Protein AF-D3RYI0-F1 (afdb_monomer)

Mean predicted aligned error: 5.48 Å

Nearest PDB structures (foldseek):
  1y4c-assembly1_A  TM=4.527E-01  e=6.463E+00  Escherichia coli
  8qag-assembly2_B  TM=2.559E-01  e=4.503E+00  synthetic construct

Foldseek 3Di:
DLLVLLVVLLVLLVVLLVLLVVCLVPVVSLVVSLVSLVVSLVSLVVSLVVVQVVAWDDDDPDIQGFQADCQDDLSVLSLLLNLLSVCLVVDDPLSSLSSVLSSVSSVVNSVRRDSSCRDVPSVVLSVPDDPVCCPPSVVLNSCVRVPVLSVQQSNLQSNLLSLLSQLLSCLVVVHDSVVSLVSSLVSLVVSLVSCVVSQCVNPNDCQCVFQLNVLSVVLNVLSVVLVVCVVPHPDSSVSSNVSVVSVVSSVVSLDVDDHPSNPD

Sequence (264 aa):
MTYELFSLLNAFLFLSLLLLILSIFREKYEKFFVGTVVFSFLYLVFVQVLYWRETFVAFGNYVIRFYPPFWIENEKLFFWFFLSAVLLLKVREGKEFSKIALLIMLLFVIFVQNPSNPLPNLRRELELFNPAYIDYYAARAAYFYNSPYMWIHPPLLFLAYAYLLHSFALSLAKKNEYDFAKNGYLFLTLGLIFGYPWAIIAWGENWWWDPKIAMSIMLWVIYTAYLHARIGGKFYREINLAGFGSLVATYLMTYLLPGVHGYG

InterPro domains:
  IPR002541 Cytochrome c assembly protein [PF01578] (77-252)

Structure (mmCIF, N/CA/C/O backbone):
data_AF-D3RYI0-F1
#
_entry.id   AF-D3RYI0-F1
#
loop_
_atom_site.group_PDB
_atom_site.id
_atom_site.type_symbol
_atom_site.label_atom_id
_atom_site.label_alt_id
_atom_site.label_comp_id
_atom_site.label_asym_id
_atom_site.label_entity_id
_atom_site.label_seq_id
_atom_site.pdbx_PDB_ins_code
_atom_site.Cartn_x
_atom_site.Cartn_y
_atom_site.Cartn_z
_atom_site.occupancy
_atom_site.B_iso_or_equiv
_atom_site.auth_seq_id
_atom_site.auth_comp_id
_atom_site.auth_asym_id
_atom_site.auth_atom_id
_atom_site.pdbx_PDB_model_num
ATOM 1 N N . MET A 1 1 ? 27.564 10.956 -5.712 1.00 55.47 1 MET A N 1
ATOM 2 C CA . MET A 1 1 ? 26.456 11.935 -5.699 1.00 55.47 1 MET A CA 1
ATOM 3 C C . MET A 1 1 ? 25.101 11.264 -5.475 1.00 55.47 1 MET A C 1
ATOM 5 O O . MET A 1 1 ? 24.506 11.502 -4.439 1.00 55.47 1 MET A O 1
ATOM 9 N N . THR A 1 2 ? 24.621 10.374 -6.353 1.00 61.12 2 THR A N 1
ATOM 10 C CA . THR A 1 2 ? 23.313 9.694 -6.179 1.00 61.12 2 THR A CA 1
ATOM 11 C C . THR A 1 2 ? 23.241 8.788 -4.942 1.00 61.12 2 THR A C 1
ATOM 13 O O . THR A 1 2 ? 22.254 8.841 -4.218 1.00 61.12 2 THR A O 1
ATOM 16 N N . TYR A 1 3 ? 24.302 8.039 -4.617 1.00 64.62 3 TYR A N 1
ATOM 17 C CA . TYR A 1 3 ? 24.360 7.215 -3.395 1.00 64.62 3 TYR A CA 1
ATOM 18 C C . TYR A 1 3 ? 24.233 8.025 -2.093 1.00 64.62 3 TYR A C 1
ATOM 20 O O . TYR A 1 3 ? 23.543 7.605 -1.167 1.00 64.62 3 TYR A O 1
ATOM 28 N N . GLU A 1 4 ? 24.859 9.202 -2.024 1.00 71.88 4 GLU A N 1
ATOM 29 C CA . GLU A 1 4 ? 24.756 10.090 -0.857 1.00 71.88 4 GLU A CA 1
ATOM 30 C C . GLU A 1 4 ? 23.339 10.656 -0.718 1.00 71.88 4 GLU A C 1
ATOM 32 O O . GLU A 1 4 ? 22.810 10.729 0.390 1.00 71.88 4 GLU A O 1
ATOM 37 N N . LEU A 1 5 ? 22.679 10.970 -1.839 1.00 77.00 5 LEU A N 1
ATOM 38 C CA . LEU A 1 5 ? 21.280 11.403 -1.838 1.00 77.00 5 LEU A CA 1
ATOM 39 C C . LEU A 1 5 ? 20.357 10.299 -1.298 1.00 77.00 5 LEU A C 1
ATOM 41 O O . LEU A 1 5 ? 19.545 10.549 -0.413 1.00 77.00 5 LEU A O 1
ATOM 45 N N . PHE A 1 6 ? 20.538 9.049 -1.726 1.00 72.31 6 PHE A N 1
ATOM 46 C CA . PHE A 1 6 ? 19.784 7.922 -1.166 1.00 72.31 6 PHE A CA 1
ATOM 47 C C . PHE A 1 6 ? 20.082 7.670 0.319 1.00 72.31 6 PHE A C 1
ATOM 49 O O . PHE A 1 6 ? 19.184 7.286 1.066 1.00 72.31 6 PHE A O 1
ATOM 56 N N . SER A 1 7 ? 21.303 7.942 0.785 1.00 75.19 7 SER A N 1
ATOM 57 C CA . SER A 1 7 ? 21.641 7.818 2.209 1.00 75.19 7 SER A CA 1
ATOM 58 C C . SER A 1 7 ? 20.875 8.812 3.095 1.00 75.19 7 SER A C 1
ATOM 60 O O . SER A 1 7 ? 20.523 8.481 4.228 1.00 75.19 7 SER A O 1
ATOM 62 N N . LEU A 1 8 ? 20.522 9.992 2.568 1.00 84.25 8 LEU A N 1
ATOM 63 C CA . LEU A 1 8 ? 19.723 10.985 3.289 1.00 84.25 8 LEU A CA 1
ATOM 64 C C . LEU A 1 8 ? 18.279 10.509 3.524 1.00 84.25 8 LEU A C 1
ATOM 66 O O . LEU A 1 8 ? 17.671 10.856 4.537 1.00 84.25 8 LEU A O 1
ATOM 70 N N . LEU A 1 9 ? 17.752 9.645 2.648 1.00 83.81 9 LEU A N 1
ATOM 71 C CA . LEU A 1 9 ? 16.438 9.024 2.832 1.00 83.81 9 LEU A CA 1
ATOM 72 C C . LEU A 1 9 ? 16.381 8.185 4.118 1.00 83.81 9 LEU A C 1
ATOM 74 O O . LEU A 1 9 ? 15.374 8.221 4.826 1.00 83.81 9 LEU A O 1
ATOM 78 N N . ASN A 1 10 ? 17.475 7.498 4.473 1.00 83.25 10 ASN A N 1
ATOM 79 C CA . ASN A 1 10 ? 17.557 6.759 5.735 1.00 83.25 10 ASN A CA 1
ATOM 80 C C . ASN A 1 10 ? 17.411 7.690 6.936 1.00 83.25 10 ASN A C 1
ATOM 82 O O . ASN A 1 10 ? 16.680 7.372 7.870 1.00 83.25 10 ASN A O 1
ATOM 86 N N . ALA A 1 11 ? 18.055 8.860 6.906 1.00 88.12 11 ALA A N 1
ATOM 87 C CA . ALA A 1 11 ? 17.943 9.824 7.994 1.00 88.12 11 ALA A CA 1
ATOM 88 C C . ALA A 1 11 ? 16.484 10.264 8.202 1.00 88.12 11 ALA A C 1
ATOM 90 O O . ALA A 1 11 ? 16.009 10.321 9.339 1.00 88.12 11 ALA A O 1
ATOM 91 N N . PHE A 1 12 ? 15.736 10.492 7.117 1.00 90.25 12 PHE A N 1
ATOM 92 C CA . PHE A 1 12 ? 14.316 10.819 7.221 1.00 90.25 12 PHE A CA 1
ATOM 93 C C . PHE A 1 12 ? 13.445 9.642 7.679 1.00 90.25 12 PHE A C 1
ATOM 95 O O . PHE A 1 12 ? 12.471 9.857 8.403 1.00 90.25 12 PHE A O 1
ATOM 102 N N . LEU A 1 13 ? 13.797 8.402 7.329 1.00 89.12 13 LEU A N 1
ATOM 103 C CA . LEU A 1 13 ? 13.139 7.199 7.849 1.00 89.12 13 LEU A CA 1
ATOM 104 C C . LEU A 1 13 ? 13.346 7.038 9.359 1.00 89.12 13 LEU A C 1
ATOM 106 O O . LEU A 1 13 ? 12.378 6.808 10.084 1.00 89.12 13 LEU A O 1
ATOM 110 N N . PHE A 1 14 ? 14.568 7.235 9.857 1.00 92.06 14 PHE A N 1
ATOM 111 C CA . PHE A 1 14 ? 14.854 7.209 11.296 1.00 92.06 14 PHE A CA 1
ATOM 112 C C . PHE A 1 14 ? 14.173 8.363 12.042 1.00 92.06 14 PHE A C 1
ATOM 114 O O . PHE A 1 14 ? 13.641 8.162 13.136 1.00 92.06 14 PHE A O 1
ATOM 121 N N . LEU A 1 15 ? 14.110 9.556 11.443 1.00 95.00 15 LEU A N 1
ATOM 122 C CA . LEU A 1 15 ? 13.329 10.664 11.995 1.00 95.00 15 LEU A CA 1
ATOM 123 C C . LEU A 1 15 ? 11.831 10.327 12.038 1.00 95.00 15 LEU A C 1
ATOM 125 O O . LEU A 1 15 ? 11.173 10.578 13.046 1.00 95.00 15 LEU A O 1
ATOM 129 N N . SER A 1 16 ? 11.299 9.715 10.977 1.00 95.25 16 SER A N 1
ATOM 130 C CA . SER A 1 16 ? 9.909 9.247 10.923 1.00 95.25 16 SER A CA 1
ATOM 131 C C . SER A 1 16 ? 9.634 8.195 11.996 1.00 95.25 16 SER A C 1
ATOM 133 O O . SER A 1 16 ? 8.584 8.242 12.630 1.00 95.25 16 SER A O 1
ATOM 135 N N . LEU A 1 17 ? 10.587 7.296 12.262 1.00 96.31 17 LEU A N 1
ATOM 136 C CA . LEU A 1 17 ? 10.498 6.295 13.326 1.00 96.31 17 LEU A CA 1
ATOM 137 C C . LEU A 1 17 ? 10.399 6.955 14.700 1.00 96.31 17 LEU A C 1
ATOM 139 O O . LEU A 1 17 ? 9.482 6.653 15.464 1.00 96.31 17 LEU A O 1
ATOM 143 N N . LEU A 1 18 ? 11.296 7.900 14.991 1.00 97.25 18 LEU A N 1
ATOM 144 C CA . LEU A 1 18 ? 11.274 8.655 16.241 1.00 97.25 18 LEU A CA 1
ATOM 145 C C . LEU A 1 18 ? 9.946 9.403 16.416 1.00 97.25 18 LEU A C 1
ATOM 147 O O . LEU A 1 18 ? 9.315 9.306 17.467 1.00 97.25 18 LEU A O 1
ATOM 151 N N . LEU A 1 19 ? 9.496 10.128 15.389 1.00 97.81 19 LEU A N 1
ATOM 152 C CA . LEU A 1 19 ? 8.253 10.899 15.444 1.00 97.81 19 LEU A CA 1
ATOM 153 C C . LEU A 1 19 ? 7.017 10.003 15.569 1.00 97.81 19 LEU A C 1
ATOM 155 O O . LEU A 1 19 ? 6.097 10.356 16.306 1.00 97.81 19 LEU A O 1
ATOM 159 N N . LEU A 1 20 ? 7.000 8.839 14.914 1.00 97.56 20 LEU A N 1
ATOM 160 C CA . LEU A 1 20 ? 5.926 7.857 15.053 1.00 97.56 20 LEU A CA 1
ATOM 161 C C . LEU A 1 20 ? 5.854 7.327 16.488 1.00 97.56 20 LEU A C 1
ATOM 163 O O . LEU A 1 20 ? 4.773 7.340 17.075 1.00 97.56 20 LEU A O 1
ATOM 167 N N . ILE A 1 21 ? 6.991 6.953 17.084 1.00 97.12 21 ILE A N 1
ATOM 168 C CA . ILE A 1 21 ? 7.064 6.513 18.487 1.00 97.12 21 ILE A CA 1
ATOM 169 C C . ILE A 1 21 ? 6.572 7.622 19.421 1.00 97.12 21 ILE A C 1
ATOM 171 O O . ILE A 1 21 ? 5.716 7.388 20.271 1.00 97.12 21 ILE A O 1
ATOM 175 N N . LEU A 1 22 ? 7.050 8.855 19.240 1.00 96.81 22 LEU A N 1
ATOM 176 C CA . LEU A 1 22 ? 6.597 9.997 20.037 1.00 96.81 22 LEU A CA 1
ATOM 177 C C . LEU A 1 22 ? 5.095 10.266 19.864 1.00 96.81 22 LEU A C 1
ATOM 179 O O . LEU A 1 22 ? 4.434 10.668 20.824 1.00 96.81 22 LEU A O 1
ATOM 183 N N . SER A 1 23 ? 4.542 10.020 18.673 1.00 96.12 23 SER A N 1
ATOM 184 C CA . SER A 1 23 ? 3.117 10.213 18.386 1.00 96.12 23 SER A CA 1
ATOM 185 C C . SER A 1 23 ? 2.199 9.234 19.120 1.00 96.12 23 SER A C 1
ATOM 187 O O . SER A 1 23 ? 1.033 9.568 19.331 1.00 96.12 23 SER A O 1
ATOM 189 N N . ILE A 1 24 ? 2.704 8.067 19.543 1.00 93.62 24 ILE A N 1
ATOM 190 C CA . ILE A 1 24 ? 1.969 7.109 20.391 1.00 93.62 24 ILE A CA 1
ATOM 191 C C . ILE A 1 24 ? 1.711 7.726 21.772 1.00 93.62 24 ILE A C 1
ATOM 193 O O . ILE A 1 24 ? 0.622 7.615 22.322 1.00 93.62 24 ILE A O 1
ATOM 197 N N . PHE A 1 25 ? 2.694 8.444 22.321 1.00 93.25 25 PHE A N 1
ATOM 198 C CA . PHE A 1 25 ? 2.574 9.066 23.642 1.00 93.25 25 PHE A CA 1
ATOM 199 C C . PHE A 1 25 ? 1.949 10.462 23.603 1.00 93.25 25 PHE A C 1
ATOM 201 O O . PHE A 1 25 ? 1.345 10.904 24.580 1.00 93.25 25 PHE A O 1
ATOM 208 N N . ARG A 1 26 ? 2.145 11.207 22.509 1.00 94.00 26 ARG A N 1
ATOM 209 C CA . ARG A 1 26 ? 1.659 12.584 22.361 1.00 94.00 26 ARG A CA 1
ATOM 210 C C . ARG A 1 26 ? 1.200 12.851 20.931 1.00 94.00 26 ARG A C 1
ATOM 212 O O . ARG A 1 26 ? 2.017 13.065 20.038 1.00 94.00 26 ARG A O 1
ATOM 219 N N . GLU A 1 27 ? -0.113 12.978 20.746 1.00 90.44 27 GLU A N 1
ATOM 220 C CA . GLU A 1 27 ? -0.750 13.165 19.432 1.00 90.44 27 GLU A CA 1
ATOM 221 C C . GLU A 1 27 ? -0.210 14.350 18.622 1.00 90.44 27 GLU A C 1
ATOM 223 O O . GLU A 1 27 ? -0.194 14.300 17.396 1.00 90.44 27 GLU A O 1
ATOM 228 N N . LYS A 1 28 ? 0.297 15.407 19.275 1.00 93.88 28 LYS A N 1
ATOM 229 C CA . LYS A 1 28 ? 0.867 16.566 18.569 1.00 93.88 28 LYS A CA 1
ATOM 230 C C . LYS A 1 28 ? 1.976 16.191 17.577 1.00 93.88 28 LYS A C 1
ATOM 232 O O . LYS A 1 28 ? 2.140 16.896 16.588 1.00 93.88 28 LYS A O 1
ATOM 237 N N . TYR A 1 29 ? 2.716 15.102 17.822 1.00 96.19 29 TYR A N 1
ATOM 238 C CA . TYR A 1 29 ? 3.788 14.637 16.934 1.00 96.19 29 TYR A CA 1
ATOM 239 C C . TYR A 1 29 ? 3.277 13.918 15.684 1.00 96.19 29 TYR A C 1
ATOM 241 O O . TYR A 1 29 ? 4.037 13.773 14.736 1.00 96.19 29 TYR A O 1
ATOM 249 N N . GLU A 1 30 ? 2.002 13.528 15.630 1.00 95.31 30 GLU A N 1
ATOM 250 C CA . GLU A 1 30 ? 1.412 12.823 14.486 1.00 95.31 30 GLU A CA 1
ATOM 251 C C . GLU A 1 30 ? 1.514 13.638 13.193 1.00 95.31 30 GLU A C 1
ATOM 253 O O . GLU A 1 30 ? 1.947 13.126 12.165 1.00 95.31 30 GLU A O 1
ATOM 258 N N . LYS A 1 31 ? 1.181 14.933 13.243 1.00 95.38 31 LYS A N 1
ATOM 259 C CA . LYS A 1 31 ? 1.272 15.805 12.061 1.00 95.38 31 LYS A CA 1
ATOM 260 C C . LYS A 1 31 ? 2.715 15.989 11.595 1.00 95.38 31 LYS A C 1
ATOM 262 O O . LYS A 1 31 ? 2.957 16.031 10.394 1.00 95.38 31 LYS A O 1
ATOM 267 N N . PHE A 1 32 ? 3.660 16.071 12.533 1.00 96.88 32 PHE A N 1
ATOM 268 C CA . PHE A 1 32 ? 5.084 16.152 12.208 1.00 96.88 32 PHE A CA 1
ATOM 269 C C . PHE A 1 32 ? 5.577 14.847 11.587 1.00 96.88 32 PHE A C 1
ATOM 271 O O . PHE A 1 32 ? 6.223 14.896 10.550 1.00 96.88 32 PHE A O 1
ATOM 278 N N . PHE A 1 33 ? 5.203 13.698 12.159 1.00 97.44 33 PHE A N 1
ATOM 279 C CA . PHE A 1 33 ? 5.476 12.377 11.596 1.00 97.44 33 PHE A CA 1
ATOM 280 C C . PHE A 1 33 ? 4.987 12.281 10.147 1.00 97.44 33 PHE A C 1
ATOM 282 O O . PHE A 1 33 ? 5.786 12.027 9.248 1.00 97.44 33 PHE A O 1
ATOM 289 N N . VAL A 1 34 ? 3.700 12.546 9.901 1.00 97.19 34 VAL A N 1
ATOM 290 C CA . VAL A 1 34 ? 3.137 12.465 8.545 1.00 97.19 34 VAL A CA 1
ATOM 291 C C . VAL A 1 34 ? 3.818 13.469 7.613 1.00 97.19 34 VAL A C 1
ATOM 293 O O . VAL A 1 34 ? 4.149 13.118 6.485 1.00 97.19 34 VAL A O 1
ATOM 296 N N . GLY A 1 35 ? 4.101 14.686 8.087 1.00 96.75 35 GLY A N 1
ATOM 297 C CA . GLY A 1 35 ? 4.849 15.690 7.331 1.00 96.75 35 GLY A CA 1
ATOM 298 C C . GLY A 1 35 ? 6.245 15.216 6.919 1.00 96.75 35 GLY A C 1
ATOM 299 O O . GLY A 1 35 ? 6.624 15.379 5.761 1.00 96.75 35 GLY A O 1
ATOM 300 N N . THR A 1 36 ? 6.989 14.571 7.822 1.00 96.19 36 THR A N 1
ATOM 301 C CA . THR A 1 36 ? 8.304 13.991 7.514 1.00 96.19 36 THR A CA 1
ATOM 302 C C . THR A 1 36 ? 8.193 12.869 6.489 1.00 96.19 36 THR A C 1
ATOM 304 O O . THR A 1 36 ? 8.991 12.836 5.555 1.00 96.19 36 THR A O 1
ATOM 307 N N . VAL A 1 37 ? 7.197 11.987 6.595 1.00 95.88 37 VAL A N 1
ATOM 308 C CA . VAL A 1 37 ? 6.996 10.901 5.619 1.00 95.88 37 VAL A CA 1
ATOM 309 C C . VAL A 1 37 ? 6.631 11.452 4.236 1.00 95.88 37 VAL A C 1
ATOM 311 O O . VAL A 1 37 ? 7.186 11.005 3.233 1.00 95.88 37 VAL A O 1
ATOM 314 N N . VAL A 1 38 ? 5.765 12.469 4.167 1.00 96.06 38 VAL A N 1
ATOM 315 C CA . VAL A 1 38 ? 5.424 13.166 2.913 1.00 96.06 38 VAL A CA 1
ATOM 316 C C . VAL A 1 38 ? 6.665 13.814 2.302 1.00 96.06 38 VAL A C 1
ATOM 318 O O . VAL A 1 38 ? 6.939 13.615 1.121 1.00 96.06 38 VAL A O 1
ATOM 321 N N . PHE A 1 39 ? 7.447 14.544 3.099 1.00 95.00 39 PHE A N 1
ATOM 322 C CA . PHE A 1 39 ? 8.690 15.160 2.638 1.00 95.00 39 PHE A CA 1
ATOM 323 C C . PHE A 1 39 ? 9.685 14.117 2.116 1.00 95.00 39 PHE A C 1
ATOM 325 O O . PHE A 1 39 ? 10.262 14.294 1.047 1.00 95.00 39 PHE A O 1
ATOM 332 N N . SER A 1 40 ? 9.832 13.001 2.829 1.00 91.75 40 SER A N 1
ATOM 333 C CA . SER A 1 40 ? 10.694 11.881 2.435 1.00 91.75 40 SER A CA 1
ATOM 334 C C . SER A 1 40 ? 10.286 11.292 1.085 1.00 91.75 40 SER A C 1
ATOM 336 O O . SER A 1 40 ? 11.145 10.985 0.264 1.00 91.75 40 SER A O 1
ATOM 338 N N . PHE A 1 41 ? 8.980 11.174 0.822 1.00 91.75 41 PHE A N 1
ATOM 339 C CA . PHE A 1 41 ? 8.475 10.723 -0.475 1.00 91.75 41 PHE A CA 1
ATOM 340 C C . PHE A 1 41 ? 8.721 11.734 -1.593 1.00 91.75 41 PHE A C 1
ATOM 342 O O . PHE A 1 41 ? 9.174 11.351 -2.666 1.00 91.75 41 PHE A O 1
ATOM 349 N N . LEU A 1 42 ? 8.507 13.027 -1.348 1.00 92.31 42 LEU A N 1
ATOM 350 C CA . LEU A 1 42 ? 8.850 14.065 -2.327 1.00 92.31 42 LEU A CA 1
ATOM 351 C C . LEU A 1 42 ? 10.354 14.083 -2.632 1.00 92.31 42 LEU A C 1
ATOM 353 O O . LEU A 1 42 ? 10.753 14.276 -3.779 1.00 92.31 42 LEU A O 1
ATOM 357 N N . TYR A 1 43 ? 11.184 13.838 -1.618 1.00 90.38 43 TYR A N 1
ATOM 358 C CA . TYR A 1 43 ? 12.624 13.712 -1.783 1.00 90.38 43 TYR A CA 1
ATOM 359 C C . TYR A 1 43 ? 13.004 12.472 -2.603 1.00 90.38 43 TYR A C 1
ATOM 361 O O . TYR A 1 43 ? 13.806 12.591 -3.525 1.00 90.38 43 TYR A O 1
ATOM 369 N N . LEU A 1 44 ? 12.384 11.313 -2.345 1.00 87.62 44 LEU A N 1
ATOM 370 C CA . LEU A 1 44 ? 12.541 10.111 -3.174 1.00 87.62 44 LEU A CA 1
ATOM 371 C C . LEU A 1 44 ? 12.220 10.414 -4.646 1.00 87.62 44 LEU A C 1
ATOM 373 O O . LEU A 1 44 ? 13.040 10.141 -5.518 1.00 87.62 44 LEU A O 1
ATOM 377 N N . VAL A 1 45 ? 11.073 11.050 -4.912 1.00 89.00 45 VAL A N 1
ATOM 378 C CA . VAL A 1 45 ? 10.663 11.451 -6.268 1.00 89.00 45 VAL A CA 1
ATOM 379 C C . VAL A 1 45 ? 11.715 12.352 -6.917 1.00 89.00 45 VAL A C 1
ATOM 381 O O . VAL A 1 45 ? 12.103 12.122 -8.060 1.00 89.00 45 VAL A O 1
ATOM 384 N N . PHE A 1 46 ? 12.221 13.353 -6.191 1.00 88.50 46 PHE A N 1
ATOM 385 C CA . PHE A 1 46 ? 13.285 14.228 -6.686 1.00 88.50 46 PHE A CA 1
ATOM 386 C C . PHE A 1 46 ? 14.549 13.445 -7.068 1.00 88.50 46 PHE A C 1
ATOM 388 O O . PHE A 1 46 ? 15.064 13.617 -8.175 1.00 88.50 46 PHE A O 1
ATOM 395 N N . VAL A 1 47 ? 15.031 12.562 -6.188 1.00 84.56 47 VAL A N 1
ATOM 396 C CA . VAL A 1 47 ? 16.226 11.742 -6.443 1.00 84.56 47 VAL A CA 1
ATOM 397 C C . VAL A 1 47 ? 16.017 10.829 -7.654 1.00 84.56 47 VAL A C 1
ATOM 399 O O . VAL A 1 47 ? 16.911 10.691 -8.489 1.00 84.56 47 VAL A O 1
ATOM 402 N N . GLN A 1 48 ? 14.828 10.255 -7.804 1.00 83.38 48 GLN A N 1
ATOM 403 C CA . GLN A 1 48 ? 14.524 9.343 -8.901 1.00 83.38 48 GLN A CA 1
ATOM 404 C C . GLN A 1 48 ? 14.401 10.055 -10.254 1.00 83.38 48 GLN A C 1
ATOM 406 O O . GLN A 1 48 ? 14.892 9.548 -11.261 1.00 83.38 48 GLN A O 1
ATOM 411 N N . VAL A 1 49 ? 13.854 11.273 -10.286 1.00 87.00 49 VAL A N 1
ATOM 412 C CA . VAL A 1 49 ? 13.841 12.115 -11.497 1.00 87.00 49 VAL A CA 1
ATOM 413 C C . VAL A 1 49 ? 15.262 12.453 -11.962 1.00 87.00 49 VAL A C 1
ATOM 415 O O . VAL A 1 49 ? 15.515 12.532 -13.167 1.00 87.00 49 VAL A O 1
ATOM 418 N N . LEU A 1 50 ? 16.213 12.627 -11.038 1.00 84.31 50 LEU A N 1
ATOM 419 C CA . LEU A 1 50 ? 17.626 12.757 -11.403 1.00 84.31 50 LEU A CA 1
ATOM 420 C C . LEU A 1 50 ? 18.164 11.446 -11.991 1.00 84.31 50 LEU A C 1
ATOM 422 O O . LEU A 1 50 ? 18.837 11.477 -13.020 1.00 84.31 50 LEU A O 1
ATOM 426 N N . TYR A 1 51 ? 17.807 10.306 -11.396 1.00 79.75 51 TYR A N 1
ATOM 427 C CA . TYR A 1 51 ? 18.224 8.975 -11.851 1.00 79.75 51 TYR A CA 1
ATOM 428 C C . TYR A 1 51 ? 17.702 8.613 -13.253 1.00 79.75 51 TYR A C 1
ATOM 430 O O . TYR A 1 51 ? 18.388 7.936 -14.023 1.00 79.75 51 TYR A O 1
ATOM 438 N N . TRP A 1 52 ? 16.532 9.120 -13.649 1.00 84.12 52 TRP A N 1
ATOM 439 C CA . TRP A 1 52 ? 15.993 8.959 -15.009 1.00 84.12 52 TRP A CA 1
ATOM 440 C C . TRP A 1 52 ? 16.904 9.509 -16.110 1.00 84.12 52 TRP A C 1
ATOM 442 O O . TRP A 1 52 ? 16.870 9.047 -17.249 1.00 84.12 52 TRP A O 1
ATOM 452 N N . ARG A 1 53 ? 17.755 10.492 -15.795 1.00 80.81 53 ARG A N 1
ATOM 453 C CA . ARG A 1 53 ? 18.708 11.043 -16.772 1.00 80.81 53 ARG A CA 1
ATOM 454 C C . ARG A 1 53 ? 19.812 10.047 -17.126 1.00 80.81 53 ARG A C 1
ATOM 456 O O . ARG A 1 53 ? 20.357 10.122 -18.226 1.00 80.81 53 ARG A O 1
ATOM 463 N N . GLU A 1 54 ? 20.101 9.122 -16.216 1.00 77.69 54 GLU A N 1
ATOM 464 C CA . GLU A 1 54 ? 21.209 8.165 -16.290 1.00 77.69 54 GLU A CA 1
ATOM 465 C C . GLU A 1 54 ? 20.746 6.737 -16.636 1.00 77.69 54 GLU A C 1
ATOM 467 O O . GLU A 1 54 ? 21.574 5.863 -16.870 1.00 77.69 54 GLU A O 1
ATOM 472 N N . THR A 1 55 ? 19.435 6.481 -16.717 1.00 78.81 55 THR A N 1
ATOM 473 C CA . THR A 1 55 ? 18.863 5.149 -16.996 1.00 78.81 55 THR A CA 1
ATOM 474 C C . THR A 1 55 ? 18.531 4.977 -18.474 1.00 78.81 55 THR A C 1
ATOM 476 O O . THR A 1 55 ? 17.407 5.188 -18.940 1.00 78.81 55 THR A O 1
ATOM 479 N N . PHE A 1 56 ? 19.542 4.584 -19.242 1.00 79.06 56 PHE A N 1
ATOM 480 C CA . PHE A 1 56 ? 19.399 4.274 -20.659 1.00 79.06 56 PHE A CA 1
ATOM 481 C C . PHE A 1 56 ? 20.356 3.165 -21.090 1.00 79.06 56 PHE A C 1
ATOM 483 O O . PHE A 1 56 ? 21.390 2.941 -20.466 1.00 79.06 56 PHE A O 1
ATOM 490 N N . VAL A 1 57 ? 20.022 2.512 -22.199 1.00 77.00 57 VAL A N 1
ATOM 491 C CA . VAL A 1 57 ? 20.937 1.637 -22.937 1.00 77.00 57 VAL A CA 1
ATOM 492 C C . VAL A 1 57 ? 21.186 2.245 -24.305 1.00 77.00 57 VAL A C 1
ATOM 494 O O . VAL A 1 57 ? 20.242 2.633 -24.996 1.00 77.00 57 VAL A O 1
ATOM 497 N N . ALA A 1 58 ? 22.458 2.336 -24.684 1.00 76.50 58 ALA A N 1
ATOM 498 C CA . ALA A 1 58 ? 22.881 2.762 -26.010 1.00 76.50 58 ALA A CA 1
ATOM 499 C C . ALA A 1 58 ? 23.467 1.569 -26.774 1.00 76.50 58 ALA A C 1
ATOM 501 O O . ALA A 1 58 ? 24.344 0.873 -26.261 1.00 76.50 58 ALA A O 1
ATOM 502 N N . PHE A 1 59 ? 22.995 1.344 -27.999 1.00 71.06 59 PHE A N 1
ATOM 503 C CA . PHE A 1 59 ? 23.513 0.312 -28.894 1.00 71.06 59 PHE A CA 1
ATOM 504 C C . PHE A 1 59 ? 23.484 0.788 -30.348 1.00 71.06 59 PHE A C 1
ATOM 506 O O . PHE A 1 59 ? 22.419 1.068 -30.903 1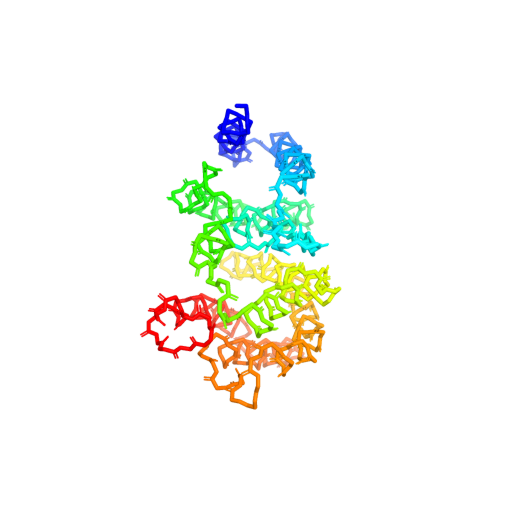.00 71.06 59 PHE A O 1
ATOM 513 N N . GLY A 1 60 ? 24.657 0.874 -30.980 1.00 74.00 60 GLY A N 1
ATOM 514 C CA . GLY A 1 60 ? 24.783 1.458 -32.316 1.00 74.00 60 GLY A CA 1
ATOM 515 C C . GLY A 1 60 ? 24.207 2.878 -32.346 1.00 74.00 60 GLY A C 1
ATOM 516 O O . GLY A 1 60 ? 24.648 3.739 -31.589 1.00 74.00 60 GLY A O 1
ATOM 517 N N . ASN A 1 61 ? 23.188 3.098 -33.182 1.00 77.94 61 ASN A N 1
ATOM 518 C CA . ASN A 1 61 ? 22.478 4.379 -33.298 1.00 77.94 61 ASN A CA 1
ATOM 519 C C . ASN A 1 61 ? 21.203 4.469 -32.436 1.00 77.94 61 ASN A C 1
ATOM 521 O O . ASN A 1 61 ? 20.501 5.479 -32.488 1.00 77.94 61 ASN A O 1
ATOM 525 N N . TYR A 1 62 ? 20.872 3.429 -31.666 1.00 72.62 62 TYR A N 1
ATOM 526 C CA . TYR A 1 62 ? 19.661 3.380 -30.849 1.00 72.62 62 TYR A CA 1
ATOM 527 C C . TYR A 1 62 ? 19.969 3.722 -29.393 1.00 72.62 62 TYR A C 1
ATOM 529 O O . TYR A 1 62 ? 20.927 3.220 -28.805 1.00 72.62 62 TYR A O 1
ATOM 537 N N . VAL A 1 63 ? 19.113 4.552 -28.795 1.00 80.56 63 VAL A N 1
ATOM 538 C CA . VAL A 1 63 ? 19.130 4.856 -27.362 1.00 80.56 63 VAL A CA 1
ATOM 539 C C . VAL A 1 63 ? 17.749 4.555 -26.800 1.00 80.56 63 VAL A C 1
ATOM 541 O O . VAL A 1 63 ? 16.771 5.206 -27.166 1.00 80.56 63 VAL A O 1
ATOM 544 N N . ILE A 1 64 ? 17.671 3.581 -25.898 1.00 80.00 64 ILE A N 1
ATOM 545 C CA . ILE A 1 64 ? 16.441 3.221 -25.191 1.00 80.00 64 ILE A CA 1
ATOM 546 C C . ILE A 1 64 ? 16.528 3.818 -23.792 1.00 80.00 64 ILE A C 1
ATOM 548 O O . ILE A 1 64 ? 17.439 3.497 -23.032 1.00 80.00 64 ILE A O 1
ATOM 552 N N . ARG A 1 65 ? 15.591 4.709 -23.460 1.00 84.88 65 ARG A N 1
ATOM 553 C CA . ARG A 1 65 ? 15.486 5.335 -22.135 1.00 84.88 65 ARG A CA 1
ATOM 554 C C . ARG A 1 65 ? 14.420 4.641 -21.302 1.00 84.88 65 ARG A C 1
ATOM 556 O O . ARG A 1 65 ? 13.373 4.272 -21.836 1.00 84.88 65 ARG A O 1
ATOM 563 N N . PHE A 1 66 ? 14.669 4.524 -20.004 1.00 83.94 66 PHE A N 1
ATOM 564 C CA . PHE A 1 66 ? 13.738 3.933 -19.051 1.00 83.94 66 PHE A CA 1
ATOM 565 C C . PHE A 1 66 ? 13.233 5.004 -18.084 1.00 83.94 66 PHE A C 1
ATOM 567 O O . PHE A 1 66 ? 14.009 5.808 -17.575 1.00 83.94 66 PHE A O 1
ATOM 574 N N . TYR A 1 67 ? 11.930 4.995 -17.814 1.00 85.19 67 TYR A N 1
ATOM 575 C CA . TYR A 1 67 ? 11.253 5.910 -16.893 1.00 85.19 67 TYR A CA 1
ATOM 576 C C . TYR A 1 67 ? 10.571 5.117 -15.772 1.00 85.19 67 TYR A C 1
ATOM 578 O O . TYR A 1 67 ? 9.341 5.118 -15.675 1.00 85.19 67 TYR A O 1
ATOM 586 N N . PRO A 1 68 ? 11.357 4.398 -14.946 1.00 83.56 68 PRO A N 1
ATOM 587 C CA . PRO A 1 68 ? 10.833 3.551 -13.884 1.00 83.56 68 PRO A CA 1
ATOM 588 C C . PRO A 1 68 ? 9.914 4.350 -12.941 1.00 83.56 68 PRO A C 1
ATOM 590 O O . PRO A 1 68 ? 10.342 5.390 -12.431 1.00 83.56 68 PRO A O 1
ATOM 593 N N . PRO A 1 69 ? 8.672 3.891 -12.687 1.00 87.81 69 PRO A N 1
ATOM 594 C CA . PRO A 1 69 ? 7.778 4.547 -11.737 1.00 87.81 69 PRO A CA 1
ATOM 595 C C . PRO A 1 69 ? 8.310 4.550 -10.300 1.00 87.81 69 PRO A C 1
ATOM 597 O O . PRO A 1 69 ? 9.137 3.726 -9.924 1.00 87.81 69 PRO A O 1
ATOM 600 N N . PHE A 1 70 ? 7.762 5.421 -9.452 1.00 85.56 70 PHE A N 1
ATOM 601 C CA . PHE A 1 70 ? 8.264 5.663 -8.086 1.00 85.56 70 PHE A CA 1
ATOM 602 C C . PHE A 1 70 ? 7.897 4.598 -7.034 1.00 85.56 70 PHE A C 1
ATOM 604 O O . PHE A 1 70 ? 8.066 4.788 -5.830 1.00 85.56 70 PHE A O 1
ATOM 611 N N . TRP A 1 71 ? 7.304 3.494 -7.473 1.00 87.12 71 TRP A N 1
ATOM 612 C CA . TRP A 1 71 ? 6.666 2.476 -6.630 1.00 87.12 71 TRP A CA 1
ATOM 613 C C . TRP A 1 71 ? 6.995 1.063 -7.103 1.00 87.12 71 TRP A C 1
ATOM 615 O O . TRP A 1 71 ? 6.213 0.126 -6.926 1.00 87.12 71 TRP A O 1
ATOM 625 N N . ILE A 1 72 ? 8.157 0.907 -7.729 1.00 83.31 72 ILE A N 1
ATOM 626 C CA . ILE A 1 72 ? 8.655 -0.379 -8.204 1.00 83.31 72 ILE A CA 1
ATOM 627 C C . ILE A 1 72 ? 9.849 -0.837 -7.358 1.00 83.31 72 ILE A C 1
ATOM 629 O O . ILE A 1 72 ? 10.397 -0.091 -6.551 1.00 83.31 72 ILE A O 1
ATOM 633 N N . GLU A 1 73 ? 10.211 -2.110 -7.503 1.00 82.62 73 GLU A N 1
ATOM 634 C CA . GLU A 1 73 ? 11.422 -2.698 -6.914 1.00 82.62 73 GLU A CA 1
ATOM 635 C C . GLU A 1 73 ? 11.627 -2.422 -5.413 1.00 82.62 73 GLU A C 1
ATOM 637 O O . GLU A 1 73 ? 10.823 -2.921 -4.623 1.00 82.62 73 GLU A O 1
ATOM 642 N N . ASN A 1 74 ? 12.687 -1.718 -4.993 1.00 80.31 74 ASN A N 1
ATOM 643 C CA . ASN A 1 74 ? 12.971 -1.474 -3.572 1.00 80.31 74 ASN A CA 1
ATOM 644 C C . ASN A 1 74 ? 12.202 -0.272 -3.005 1.00 80.31 74 ASN A C 1
ATOM 646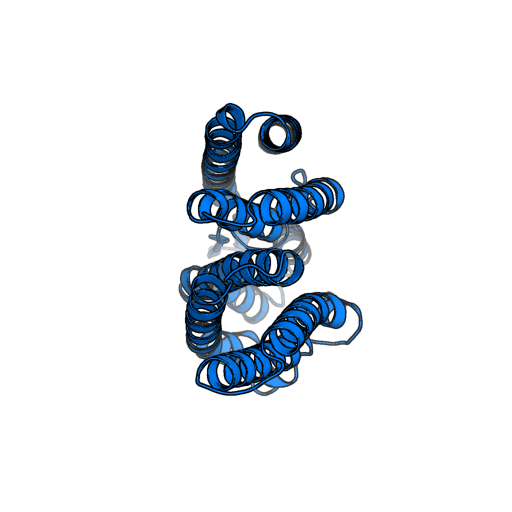 O O . ASN A 1 74 ? 11.996 -0.186 -1.797 1.00 80.31 74 ASN A O 1
ATOM 650 N N . GLU A 1 75 ? 11.716 0.628 -3.855 1.00 82.19 75 GLU A N 1
ATOM 651 C CA . GLU A 1 75 ? 10.993 1.844 -3.453 1.00 82.19 75 GLU A CA 1
ATOM 652 C C . GLU A 1 75 ? 9.527 1.552 -3.108 1.00 82.19 75 GLU A C 1
ATOM 654 O O . GLU A 1 75 ? 8.885 2.274 -2.345 1.00 82.19 75 GLU A O 1
ATOM 659 N N . LYS A 1 76 ? 9.000 0.431 -3.609 1.00 88.56 76 LYS A N 1
ATOM 660 C CA . LYS A 1 76 ? 7.604 0.011 -3.438 1.00 88.56 76 LYS A CA 1
ATOM 661 C C . LYS A 1 76 ? 7.145 -0.076 -1.974 1.00 88.56 76 LYS A C 1
ATOM 663 O O . LYS A 1 76 ? 6.016 0.289 -1.655 1.00 88.56 76 LYS A O 1
ATOM 668 N N . LEU A 1 77 ? 8.019 -0.542 -1.074 1.00 89.00 77 LEU A N 1
ATOM 669 C CA . LEU A 1 77 ? 7.703 -0.676 0.354 1.00 89.00 77 LEU A CA 1
ATOM 670 C C . LEU A 1 77 ? 7.602 0.693 1.025 1.00 89.00 77 LEU A C 1
ATOM 672 O O . LEU A 1 77 ? 6.699 0.931 1.827 1.00 89.00 77 LEU A O 1
ATOM 676 N N . PHE A 1 78 ? 8.493 1.605 0.642 1.00 90.31 78 PHE A N 1
ATOM 677 C CA . PHE A 1 78 ? 8.465 2.983 1.098 1.00 90.31 78 PHE A CA 1
ATOM 678 C C . PHE A 1 78 ? 7.202 3.703 0.622 1.00 90.31 78 PHE A C 1
ATOM 680 O O . PHE A 1 78 ? 6.531 4.366 1.410 1.00 90.31 78 PHE A O 1
ATOM 687 N N . PHE A 1 79 ? 6.825 3.521 -0.645 1.00 93.50 79 PHE A N 1
ATOM 688 C CA . PHE A 1 79 ? 5.592 4.086 -1.186 1.00 93.50 79 PHE A CA 1
ATOM 689 C C . PHE A 1 79 ? 4.343 3.562 -0.461 1.00 93.50 79 PHE A C 1
ATOM 691 O O . PHE A 1 79 ? 3.464 4.342 -0.086 1.00 93.50 79 PHE A O 1
ATOM 698 N N . TR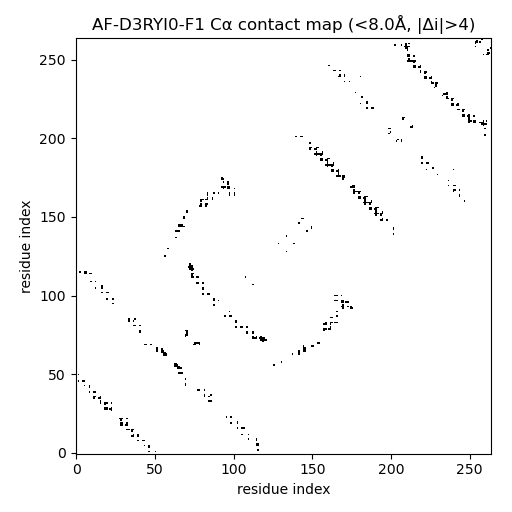P A 1 80 ? 4.284 2.255 -0.189 1.00 94.25 80 TRP A N 1
ATOM 699 C CA . TRP A 1 80 ? 3.200 1.670 0.602 1.00 94.25 80 TRP A CA 1
ATOM 700 C C . TRP A 1 80 ? 3.134 2.274 2.012 1.00 94.25 80 TRP A C 1
ATOM 702 O O . TRP A 1 80 ? 2.049 2.604 2.504 1.00 94.25 80 TRP A O 1
ATOM 712 N N . PHE A 1 81 ? 4.290 2.459 2.655 1.00 95.56 81 PHE A N 1
ATOM 713 C CA . PHE A 1 81 ? 4.374 3.077 3.976 1.00 95.56 81 PHE A CA 1
ATOM 714 C C . PHE A 1 81 ? 3.908 4.531 3.948 1.00 95.56 81 PHE A C 1
ATOM 716 O O . PHE A 1 81 ? 3.105 4.926 4.791 1.00 95.56 81 PHE A O 1
ATOM 723 N N . PHE A 1 82 ? 4.331 5.302 2.947 1.00 96.06 82 PHE A N 1
ATOM 724 C CA . PHE A 1 82 ? 3.892 6.678 2.732 1.00 96.06 82 PHE A CA 1
ATOM 725 C C . PHE A 1 82 ? 2.365 6.788 2.639 1.00 96.06 82 PHE A C 1
ATOM 727 O O . PHE A 1 82 ? 1.761 7.569 3.379 1.00 96.06 82 PHE A O 1
ATOM 734 N N . LEU A 1 83 ? 1.724 5.977 1.791 1.00 97.75 83 LEU A N 1
ATOM 735 C CA . LEU A 1 83 ? 0.265 5.993 1.648 1.00 97.75 83 LEU A CA 1
ATOM 736 C C . LEU A 1 83 ? -0.435 5.658 2.968 1.00 97.75 83 LEU A C 1
ATOM 738 O O . LEU A 1 83 ? -1.400 6.321 3.349 1.00 97.75 83 LEU A O 1
ATOM 742 N N . SER A 1 84 ? 0.079 4.661 3.686 1.00 97.88 84 SER A N 1
ATOM 743 C CA . SER A 1 84 ? -0.465 4.242 4.979 1.00 97.88 84 SER A CA 1
ATOM 744 C C . SER A 1 84 ? -0.288 5.341 6.042 1.00 97.88 84 SER A C 1
ATOM 746 O O . SER A 1 84 ? -1.221 5.677 6.766 1.00 97.88 84 SER A O 1
ATOM 748 N N . ALA A 1 85 ? 0.869 6.003 6.090 1.00 97.81 85 ALA A N 1
ATOM 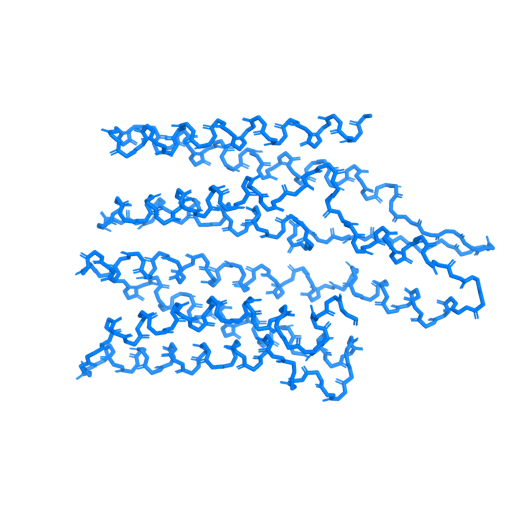749 C CA . ALA A 1 85 ? 1.111 7.117 7.005 1.00 97.81 85 ALA A CA 1
ATOM 750 C C . ALA A 1 85 ? 0.154 8.294 6.749 1.00 97.81 85 ALA A C 1
ATOM 752 O O . ALA A 1 85 ? -0.379 8.869 7.696 1.00 97.81 85 ALA A O 1
ATOM 753 N N . VAL A 1 86 ? -0.132 8.625 5.486 1.00 98.19 86 VAL A N 1
ATOM 754 C CA . VAL A 1 86 ? -1.119 9.665 5.142 1.00 98.19 86 VAL A CA 1
ATOM 755 C C . VAL A 1 86 ? -2.533 9.248 5.560 1.00 98.19 86 VAL A C 1
ATOM 757 O O . VAL A 1 86 ? -3.290 10.064 6.094 1.00 98.19 86 VAL A O 1
ATOM 760 N N . LEU A 1 87 ? -2.902 7.979 5.364 1.00 98.19 87 LEU A N 1
ATOM 761 C CA . LEU A 1 87 ? -4.214 7.458 5.757 1.00 98.19 87 LEU A CA 1
ATOM 762 C C . LEU A 1 87 ? -4.430 7.419 7.274 1.00 98.19 87 LEU A C 1
ATOM 764 O O . LEU A 1 87 ? -5.585 7.489 7.704 1.00 98.19 87 LEU A O 1
ATOM 768 N N . LEU A 1 88 ? -3.366 7.416 8.085 1.00 97.62 88 LEU A N 1
ATOM 769 C CA . LEU A 1 88 ? -3.459 7.551 9.543 1.00 97.62 88 LEU A CA 1
ATOM 770 C C . LEU A 1 88 ? -4.282 8.778 9.962 1.00 97.62 88 LEU A C 1
ATOM 772 O O . LEU A 1 88 ? -5.058 8.700 10.914 1.00 97.62 88 LEU A O 1
ATOM 776 N N . LEU A 1 89 ? -4.176 9.886 9.219 1.00 96.50 89 LEU A N 1
ATOM 777 C CA . LEU A 1 89 ? -4.920 11.121 9.494 1.00 96.50 89 LEU A CA 1
ATOM 778 C C . LEU A 1 89 ? -6.442 10.950 9.358 1.00 96.50 89 LEU A C 1
ATOM 780 O O . LEU A 1 89 ? -7.203 11.734 9.923 1.00 96.50 89 LEU A O 1
ATOM 784 N N . LYS A 1 90 ? -6.904 9.929 8.622 1.00 96.75 90 LYS A N 1
ATOM 785 C CA . LYS A 1 90 ? -8.330 9.593 8.490 1.00 96.75 90 LYS A CA 1
ATOM 786 C C . LYS A 1 90 ? -8.838 8.690 9.615 1.00 96.75 90 LYS A C 1
ATOM 788 O O . LYS A 1 90 ? -10.051 8.561 9.779 1.00 96.75 90 LYS A O 1
ATOM 793 N N . VAL A 1 91 ? -7.949 8.055 10.380 1.00 96.75 91 VAL A N 1
ATOM 794 C CA . VAL A 1 91 ? -8.325 7.138 11.461 1.00 96.75 91 VAL A CA 1
ATOM 795 C C . VAL A 1 91 ? -8.832 7.947 12.654 1.00 96.75 91 VAL A C 1
ATOM 797 O O . VAL A 1 91 ? -8.093 8.741 13.228 1.00 96.75 91 VAL A O 1
ATOM 800 N N . ARG A 1 92 ? -10.098 7.759 13.035 1.00 94.12 92 ARG A N 1
ATOM 801 C CA . ARG A 1 92 ? -10.717 8.493 14.158 1.00 94.12 92 ARG A CA 1
ATOM 802 C C . ARG A 1 92 ? -10.727 7.702 15.460 1.00 94.12 92 ARG A C 1
ATOM 804 O O . ARG A 1 92 ? -10.507 8.264 16.523 1.00 94.12 92 ARG A O 1
ATOM 811 N N . GLU A 1 93 ? -10.948 6.397 15.371 1.00 93.31 93 GLU A N 1
ATOM 812 C CA . GLU A 1 93 ? -10.980 5.482 16.511 1.00 93.31 93 GLU A CA 1
ATOM 813 C C . GLU A 1 93 ? -9.912 4.408 16.347 1.00 93.31 93 GLU A C 1
ATOM 815 O O . GLU A 1 93 ? -9.545 4.085 15.225 1.00 93.31 93 GLU A O 1
ATOM 820 N N . GLY A 1 94 ? -9.406 3.840 17.446 1.00 93.38 94 GLY A N 1
ATOM 821 C CA . GLY A 1 94 ? -8.412 2.759 17.371 1.00 93.38 94 GLY A CA 1
ATOM 822 C C . GLY A 1 94 ? -7.087 3.183 16.727 1.00 93.38 94 GLY A C 1
ATOM 823 O O . GLY A 1 94 ? -6.336 2.335 16.248 1.00 93.38 94 GLY A O 1
ATOM 824 N N . LYS A 1 95 ? -6.793 4.491 16.710 1.00 95.00 95 LYS A N 1
ATOM 825 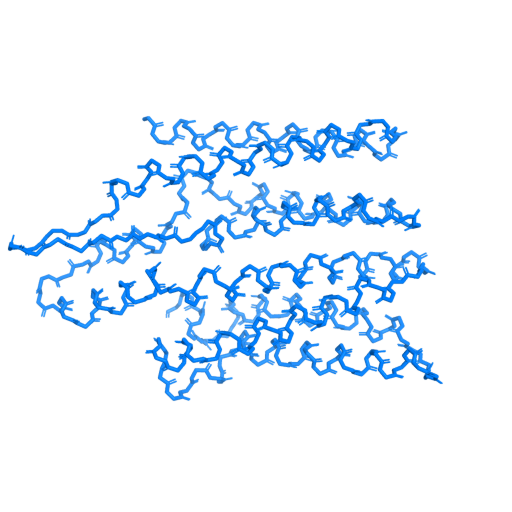C CA . LYS A 1 95 ? -5.621 5.051 16.032 1.00 95.00 95 LYS A CA 1
ATOM 826 C C . LYS A 1 95 ? -4.304 4.473 16.552 1.00 95.00 95 LYS A C 1
ATOM 828 O O . LYS A 1 95 ? -3.415 4.215 15.749 1.00 95.00 95 LYS A O 1
ATOM 833 N N . GLU A 1 96 ? -4.207 4.179 17.846 1.00 95.31 96 GLU A N 1
ATOM 834 C CA . GLU A 1 96 ? -3.015 3.550 18.431 1.00 95.31 96 GLU A CA 1
ATOM 835 C C . GLU A 1 96 ? -2.669 2.206 17.775 1.00 95.31 96 GLU A C 1
ATOM 837 O O . GLU A 1 96 ? -1.507 1.946 17.481 1.00 95.31 96 GLU A O 1
ATOM 842 N N . PHE A 1 97 ? -3.666 1.393 17.409 1.00 96.81 97 PHE A N 1
ATOM 843 C CA . PHE A 1 97 ? -3.420 0.142 16.684 1.00 96.81 97 PHE A CA 1
ATOM 844 C C . PHE A 1 97 ? -2.921 0.395 15.260 1.00 96.81 97 PHE A C 1
ATOM 846 O O . PHE A 1 97 ? -2.049 -0.324 14.777 1.00 96.81 97 PHE A O 1
ATOM 853 N N . SER A 1 98 ? -3.425 1.441 14.596 1.00 97.31 98 SER A N 1
ATOM 854 C CA . SER A 1 98 ? -2.894 1.864 13.295 1.00 97.31 98 SER A CA 1
ATOM 855 C C . SER A 1 98 ? -1.452 2.369 13.404 1.00 97.31 98 SER A C 1
ATOM 857 O O . SER A 1 98 ? -0.638 2.040 12.548 1.00 97.31 98 SER A O 1
ATOM 859 N N . LYS A 1 99 ? -1.103 3.113 14.464 1.00 97.56 99 LYS A N 1
ATOM 860 C CA . LYS A 1 99 ? 0.281 3.544 14.727 1.00 97.56 99 LYS A CA 1
ATOM 861 C C . LYS A 1 99 ? 1.201 2.351 14.990 1.00 97.56 99 LYS A C 1
ATOM 863 O O . LYS A 1 99 ? 2.299 2.321 14.449 1.00 97.56 99 LYS A O 1
ATOM 868 N N . ILE A 1 100 ? 0.751 1.351 15.752 1.00 97.06 100 ILE A N 1
ATOM 869 C CA . ILE A 1 100 ? 1.510 0.111 15.992 1.00 97.06 100 ILE A CA 1
ATOM 870 C C . ILE A 1 100 ? 1.727 -0.656 14.682 1.00 97.06 100 ILE A C 1
ATOM 872 O O . ILE A 1 100 ? 2.848 -1.071 14.396 1.00 97.06 100 ILE A O 1
ATOM 876 N N . ALA A 1 101 ? 0.690 -0.804 13.853 1.00 96.88 101 ALA A N 1
ATOM 877 C CA . ALA A 1 101 ? 0.815 -1.447 12.546 1.00 96.88 101 ALA A CA 1
ATOM 878 C C . ALA A 1 101 ? 1.811 -0.701 11.637 1.00 96.88 101 ALA A C 1
ATOM 880 O O . ALA A 1 101 ? 2.673 -1.326 11.021 1.00 96.88 101 ALA A O 1
ATOM 881 N N . LEU A 1 102 ? 1.751 0.635 11.617 1.00 97.50 102 LEU A N 1
ATOM 882 C CA . LEU A 1 102 ? 2.716 1.479 10.907 1.00 97.50 102 LEU A CA 1
ATOM 883 C C . LEU A 1 102 ? 4.129 1.372 11.478 1.00 97.50 102 LEU A C 1
ATOM 885 O O . LEU A 1 102 ? 5.082 1.436 10.714 1.00 97.50 102 LEU A O 1
ATOM 889 N N . LEU A 1 103 ? 4.285 1.200 12.791 1.00 97.44 103 LEU A N 1
ATOM 890 C CA . LEU A 1 103 ? 5.590 1.037 13.426 1.00 97.44 103 LEU A CA 1
ATOM 891 C C . LEU A 1 103 ? 6.244 -0.271 12.979 1.00 97.44 103 LEU A C 1
ATOM 893 O O . LEU A 1 103 ? 7.396 -0.263 12.557 1.00 97.44 103 LEU A O 1
ATOM 897 N N . ILE A 1 104 ? 5.494 -1.375 13.006 1.00 95.81 104 ILE A N 1
ATOM 898 C CA . ILE A 1 104 ? 5.959 -2.679 12.512 1.00 95.81 104 ILE A CA 1
ATOM 899 C C . ILE A 1 104 ? 6.325 -2.578 11.029 1.00 95.81 104 ILE A C 1
ATOM 901 O O . ILE A 1 104 ? 7.395 -3.026 10.619 1.00 95.81 104 ILE A O 1
ATOM 905 N N . MET A 1 105 ? 5.464 -1.943 10.232 1.00 94.94 105 MET A N 1
ATOM 906 C CA . MET A 1 105 ? 5.706 -1.721 8.812 1.00 94.94 105 MET A CA 1
ATOM 907 C C . MET A 1 105 ? 6.958 -0.871 8.563 1.00 94.94 105 MET A C 1
ATOM 909 O O . MET A 1 105 ? 7.759 -1.218 7.704 1.00 94.94 105 MET A O 1
ATOM 913 N N . LEU A 1 106 ? 7.154 0.217 9.308 1.00 94.81 106 LEU A N 1
ATOM 914 C CA . LEU A 1 106 ? 8.317 1.092 9.173 1.00 94.81 106 LEU A CA 1
ATOM 915 C C . LEU A 1 106 ? 9.611 0.372 9.544 1.00 94.81 106 LEU A C 1
ATOM 917 O O . LEU A 1 106 ? 10.604 0.509 8.838 1.00 94.81 106 LEU A O 1
ATOM 921 N N . LEU A 1 107 ? 9.602 -0.417 10.619 1.00 94.25 107 LEU A N 1
ATOM 922 C CA . LEU A 1 107 ? 10.747 -1.253 10.973 1.00 94.25 107 LEU A CA 1
ATOM 923 C C . LEU A 1 107 ? 11.063 -2.222 9.831 1.00 94.25 107 LEU A C 1
ATOM 925 O O . LEU A 1 107 ? 12.206 -2.286 9.389 1.00 94.25 107 LEU A O 1
ATOM 929 N N . PHE A 1 108 ? 10.051 -2.901 9.287 1.00 91.25 108 PHE A N 1
ATOM 930 C CA . PHE A 1 108 ? 10.225 -3.768 8.123 1.00 91.25 108 PHE A CA 1
ATOM 931 C C . PHE A 1 108 ? 10.807 -3.016 6.915 1.00 91.25 108 PHE A C 1
ATOM 933 O O . PHE A 1 108 ? 11.747 -3.504 6.296 1.00 91.25 108 PHE A O 1
ATOM 940 N N . VAL A 1 109 ? 10.316 -1.809 6.613 1.00 90.12 109 VAL A N 1
ATOM 941 C CA . VAL A 1 109 ? 10.864 -0.947 5.553 1.00 90.12 109 VAL A CA 1
ATOM 942 C C . VAL A 1 109 ? 12.337 -0.636 5.816 1.00 90.12 109 VAL A C 1
ATOM 944 O O . VAL A 1 109 ? 13.145 -0.839 4.924 1.00 90.12 109 VAL A O 1
ATOM 947 N N . ILE A 1 110 ? 12.710 -0.219 7.027 1.00 88.69 110 ILE A N 1
ATOM 948 C CA . ILE A 1 110 ? 14.101 0.120 7.375 1.00 88.69 110 ILE A CA 1
ATOM 949 C C . ILE A 1 110 ? 15.040 -1.088 7.223 1.00 88.69 110 ILE A C 1
ATOM 951 O O . ILE A 1 110 ? 16.173 -0.920 6.782 1.00 88.69 110 ILE A O 1
ATOM 955 N N . PHE A 1 111 ? 14.591 -2.297 7.574 1.00 86.06 111 PHE A N 1
ATOM 956 C CA . PHE A 1 111 ? 15.427 -3.502 7.493 1.00 86.06 111 PHE A CA 1
ATOM 957 C C . PHE A 1 111 ? 15.503 -4.115 6.093 1.00 86.06 111 PHE A C 1
ATOM 959 O O . PHE A 1 111 ? 16.513 -4.729 5.754 1.00 86.06 111 PHE A O 1
ATOM 966 N N . VAL A 1 112 ? 14.439 -3.999 5.298 1.00 84.12 112 VAL A N 1
ATOM 967 C CA . VAL A 1 112 ? 14.341 -4.664 3.989 1.00 84.12 112 VAL A CA 1
ATOM 968 C C . VAL A 1 112 ? 14.690 -3.728 2.841 1.00 84.12 112 VAL A C 1
ATOM 970 O O . VAL A 1 112 ? 15.231 -4.169 1.827 1.00 84.12 112 VAL A O 1
ATOM 973 N N . GLN A 1 113 ? 14.389 -2.437 2.964 1.00 76.50 113 GLN A N 1
ATOM 974 C CA . GLN A 1 113 ? 14.723 -1.474 1.929 1.00 76.50 113 GLN A CA 1
ATOM 975 C C . GLN A 1 113 ? 16.235 -1.256 1.899 1.00 76.50 113 GLN A C 1
ATOM 977 O O . GLN A 1 113 ? 16.857 -0.921 2.902 1.00 76.50 113 GLN A O 1
ATOM 982 N N . ASN A 1 114 ? 16.819 -1.387 0.710 1.00 75.38 114 ASN A N 1
ATOM 983 C CA . ASN A 1 114 ? 18.192 -0.981 0.452 1.00 75.38 114 ASN A CA 1
ATOM 984 C C . ASN A 1 114 ? 18.189 0.279 -0.427 1.00 75.38 114 ASN A C 1
ATOM 986 O O . ASN A 1 114 ? 18.203 0.163 -1.655 1.00 75.38 114 ASN A O 1
ATOM 990 N N . PRO A 1 115 ? 18.144 1.486 0.166 1.00 67.25 115 PRO A N 1
ATOM 991 C CA . PRO A 1 115 ? 18.094 2.721 -0.610 1.00 67.25 115 PRO A CA 1
ATOM 992 C C . PRO A 1 115 ? 19.372 2.961 -1.415 1.00 67.25 115 PRO A C 1
ATOM 994 O O . PRO A 1 115 ? 19.313 3.602 -2.454 1.00 67.25 115 PRO A O 1
ATOM 997 N N . SER A 1 116 ? 20.508 2.383 -1.020 1.00 67.88 116 SER A N 1
ATOM 998 C CA . SER A 1 116 ? 21.743 2.452 -1.810 1.00 67.88 116 SER A CA 1
ATOM 999 C C . SER A 1 116 ? 21.634 1.724 -3.156 1.00 67.88 116 SER A C 1
ATOM 1001 O O . SER A 1 116 ? 22.472 1.932 -4.027 1.00 67.88 116 SER A O 1
ATOM 1003 N N . ASN A 1 117 ? 20.620 0.878 -3.353 1.00 75.19 117 ASN A N 1
ATOM 1004 C CA . ASN A 1 117 ? 20.350 0.211 -4.622 1.00 75.19 117 ASN A CA 1
ATOM 1005 C C . ASN A 1 117 ? 18.836 0.224 -4.916 1.00 75.19 117 ASN A C 1
ATOM 1007 O O . ASN A 1 117 ? 18.159 -0.762 -4.630 1.00 75.19 117 ASN A O 1
ATOM 1011 N N . PRO A 1 118 ? 18.276 1.330 -5.439 1.00 73.50 118 PRO A N 1
ATOM 1012 C CA . PRO A 1 118 ? 16.823 1.507 -5.572 1.00 73.50 118 PRO A CA 1
ATOM 1013 C C . PRO A 1 118 ? 16.178 0.594 -6.629 1.00 73.50 118 PRO A C 1
ATOM 1015 O O . PRO A 1 118 ? 15.051 0.134 -6.439 1.00 73.50 118 PRO A O 1
ATOM 1018 N N . LEU A 1 119 ? 16.904 0.299 -7.713 1.00 78.31 119 LEU A N 1
ATOM 1019 C CA . LEU A 1 119 ? 16.422 -0.460 -8.872 1.00 78.31 119 LEU A CA 1
ATOM 1020 C C . LEU A 1 119 ? 17.365 -1.641 -9.193 1.00 78.31 119 LEU A C 1
ATOM 1022 O O . LEU A 1 119 ? 18.020 -1.648 -10.241 1.00 78.31 119 LEU A O 1
ATOM 1026 N N . PRO A 1 120 ? 17.517 -2.610 -8.267 1.00 78.31 120 PRO A N 1
ATOM 1027 C CA . PRO A 1 120 ? 18.448 -3.727 -8.414 1.00 78.31 120 PRO A CA 1
ATOM 1028 C C . PRO A 1 120 ? 18.175 -4.606 -9.640 1.00 78.31 120 PRO A C 1
ATOM 1030 O O . PRO A 1 120 ? 19.120 -5.124 -10.232 1.00 78.31 120 PRO A O 1
ATOM 1033 N N . ASN A 1 121 ? 16.910 -4.809 -10.004 1.00 79.44 121 ASN A N 1
ATOM 1034 C CA . ASN A 1 121 ? 16.523 -5.678 -11.109 1.00 79.44 121 ASN A CA 1
ATOM 1035 C C . ASN A 1 121 ? 16.697 -4.971 -12.438 1.00 79.44 121 ASN A C 1
ATOM 1037 O O . ASN A 1 121 ? 17.352 -5.546 -13.298 1.00 79.44 121 ASN A O 1
ATOM 1041 N N . LEU A 1 122 ? 16.236 -3.719 -12.565 1.00 78.31 122 LEU A N 1
ATOM 1042 C CA . LEU A 1 122 ? 16.533 -2.918 -13.751 1.00 78.31 122 LEU A CA 1
ATOM 1043 C C . LEU A 1 122 ? 18.041 -2.889 -13.980 1.00 78.31 122 LEU A C 1
ATOM 1045 O O . LEU A 1 122 ? 18.499 -3.216 -15.063 1.00 78.31 122 LEU A O 1
ATOM 1049 N N . ARG A 1 123 ? 18.839 -2.576 -12.951 1.00 76.62 123 ARG A N 1
ATOM 1050 C CA . ARG A 1 123 ? 20.300 -2.552 -13.090 1.00 76.62 123 ARG A CA 1
ATOM 1051 C C . ARG A 1 123 ? 20.853 -3.895 -13.568 1.00 76.62 123 ARG A C 1
ATOM 1053 O O . ARG A 1 123 ? 21.637 -3.905 -14.507 1.00 76.62 123 ARG A O 1
ATOM 1060 N N . ARG A 1 124 ? 20.421 -5.010 -12.973 1.00 77.69 124 ARG A N 1
ATOM 1061 C CA . ARG A 1 124 ? 20.848 -6.354 -13.392 1.00 77.69 124 ARG A CA 1
ATOM 1062 C C . ARG A 1 124 ? 20.463 -6.649 -14.844 1.00 77.69 124 ARG A C 1
ATOM 1064 O O . ARG A 1 124 ? 21.272 -7.195 -15.582 1.00 77.69 124 ARG A O 1
ATOM 1071 N N . GLU A 1 125 ? 19.253 -6.290 -15.261 1.00 74.62 125 GLU A N 1
ATOM 1072 C CA . GLU A 1 125 ? 18.789 -6.458 -16.643 1.00 74.62 125 GLU A CA 1
ATOM 1073 C C . GLU A 1 125 ? 19.606 -5.608 -17.626 1.00 74.62 125 GLU A C 1
ATOM 1075 O O . GLU A 1 125 ? 19.944 -6.082 -18.710 1.00 74.62 125 GLU A O 1
ATOM 1080 N N . LEU A 1 126 ? 19.981 -4.385 -17.234 1.00 72.88 126 LEU A N 1
ATOM 1081 C CA . LEU A 1 126 ? 20.861 -3.514 -18.019 1.00 72.88 126 LEU A CA 1
ATOM 1082 C C . LEU A 1 126 ? 22.309 -4.043 -18.069 1.00 72.88 126 LEU A C 1
ATOM 1084 O O . LEU A 1 126 ? 22.981 -3.859 -19.078 1.00 72.88 126 LEU A O 1
ATOM 1088 N N . GLU A 1 127 ? 22.801 -4.699 -17.014 1.00 73.94 127 GLU A N 1
ATOM 1089 C CA . GLU A 1 127 ? 24.147 -5.301 -16.956 1.00 73.94 127 GLU A CA 1
ATOM 1090 C C . GLU A 1 127 ? 24.250 -6.601 -17.765 1.00 73.94 127 GLU A C 1
ATOM 1092 O O . GLU A 1 127 ? 25.253 -6.838 -18.435 1.00 73.94 127 GLU A O 1
ATOM 1097 N N . LEU A 1 128 ? 23.208 -7.438 -17.737 1.00 69.31 128 LEU A N 1
ATOM 1098 C CA . LEU A 1 128 ? 23.113 -8.677 -18.523 1.00 69.31 128 LEU A CA 1
ATOM 1099 C C . LEU A 1 128 ? 22.758 -8.424 -19.998 1.00 69.31 128 LEU A C 1
ATOM 1101 O O . LEU A 1 128 ? 22.548 -9.369 -20.764 1.00 69.31 128 LEU A O 1
ATOM 1105 N N . PHE A 1 129 ? 22.681 -7.156 -20.399 1.00 65.25 129 PHE A N 1
ATOM 1106 C CA . PHE A 1 129 ? 22.337 -6.736 -21.743 1.00 65.25 129 PHE A CA 1
ATOM 1107 C C . PHE A 1 129 ? 23.321 -7.310 -22.772 1.00 65.25 129 PHE A C 1
ATOM 1109 O O . PHE A 1 129 ? 24.501 -6.958 -22.808 1.00 65.25 129 PHE A O 1
ATOM 1116 N N . ASN A 1 130 ? 22.820 -8.195 -23.637 1.00 64.44 130 ASN A N 1
ATOM 1117 C CA . ASN A 1 130 ? 23.596 -8.808 -24.707 1.00 64.44 130 ASN A CA 1
ATOM 1118 C C . ASN A 1 130 ? 23.175 -8.234 -26.074 1.00 64.44 130 ASN A C 1
ATOM 1120 O O . ASN A 1 130 ? 22.016 -8.411 -26.464 1.00 64.44 130 ASN A O 1
ATOM 1124 N N . PRO A 1 131 ? 24.109 -7.631 -26.839 1.00 63.62 131 PRO A N 1
ATOM 1125 C CA . PRO A 1 131 ? 23.887 -7.134 -28.196 1.00 63.62 131 PRO A CA 1
ATOM 1126 C C . PRO A 1 131 ? 23.176 -8.089 -29.159 1.00 63.62 131 PRO A C 1
ATOM 1128 O O . PRO A 1 131 ? 22.465 -7.642 -30.054 1.00 63.62 131 PRO A O 1
ATOM 1131 N N . ALA A 1 132 ? 23.353 -9.399 -28.982 1.00 64.94 132 ALA A N 1
ATOM 1132 C CA . ALA A 1 132 ? 22.776 -10.417 -29.855 1.00 64.94 132 ALA A CA 1
ATOM 1133 C C . ALA A 1 132 ? 21.272 -10.673 -29.623 1.00 64.94 132 ALA A C 1
ATOM 1135 O O . ALA A 1 132 ? 20.631 -11.274 -30.478 1.00 64.94 132 ALA A O 1
ATOM 1136 N N . TYR A 1 133 ? 20.700 -10.231 -28.493 1.00 62.09 133 TYR A N 1
ATOM 1137 C CA . TYR A 1 133 ? 19.306 -10.512 -28.096 1.00 62.09 133 TYR A CA 1
ATOM 1138 C C . TYR A 1 133 ? 18.488 -9.238 -27.812 1.00 62.09 133 TYR A C 1
ATOM 1140 O O . TYR A 1 133 ? 17.486 -9.271 -27.091 1.00 62.09 133 TYR A O 1
ATOM 1148 N N . ILE A 1 134 ? 18.927 -8.110 -28.377 1.00 61.59 134 ILE A N 1
ATOM 1149 C CA . ILE A 1 134 ? 18.413 -6.761 -28.108 1.00 61.59 134 ILE A CA 1
ATOM 1150 C C . ILE A 1 134 ? 16.913 -6.630 -28.338 1.00 61.59 134 ILE A C 1
ATOM 1152 O O . ILE A 1 134 ? 16.216 -6.081 -27.485 1.00 61.59 134 ILE A O 1
ATOM 1156 N N . ASP A 1 135 ? 16.414 -7.149 -29.457 1.00 60.81 135 ASP A N 1
ATOM 1157 C CA . ASP A 1 135 ? 15.068 -6.804 -29.913 1.00 60.81 135 ASP A CA 1
ATOM 1158 C C . ASP A 1 135 ? 13.982 -7.316 -28.967 1.00 60.81 135 ASP A C 1
ATOM 1160 O O . ASP A 1 135 ? 12.975 -6.646 -28.758 1.00 60.81 135 ASP A O 1
ATOM 1164 N N . TYR A 1 136 ? 14.197 -8.470 -28.335 1.00 64.50 136 TYR A N 1
ATOM 1165 C CA . TYR A 1 136 ? 13.197 -9.068 -27.456 1.00 64.50 136 TYR A CA 1
ATOM 1166 C C . TYR A 1 136 ? 13.290 -8.552 -26.014 1.00 64.50 136 TYR A C 1
ATOM 1168 O O . TYR A 1 136 ? 12.294 -8.099 -25.445 1.00 64.50 136 TYR A O 1
ATOM 1176 N N . TYR A 1 137 ? 14.483 -8.584 -25.409 1.00 61.97 137 TYR A N 1
ATOM 1177 C CA . TYR A 1 137 ? 14.644 -8.223 -23.996 1.00 61.97 137 TYR A CA 1
ATOM 1178 C C . TYR A 1 137 ? 14.534 -6.717 -23.764 1.00 61.97 137 TYR A C 1
ATOM 1180 O O . TYR A 1 137 ? 13.878 -6.297 -22.810 1.00 61.97 137 TYR A O 1
ATOM 1188 N N . ALA A 1 138 ? 15.099 -5.897 -24.656 1.00 63.66 138 ALA A N 1
ATOM 1189 C CA . ALA A 1 138 ? 15.025 -4.448 -24.516 1.00 63.66 138 ALA A CA 1
ATOM 1190 C C . ALA A 1 138 ? 13.604 -3.930 -24.772 1.00 63.66 138 ALA A C 1
ATOM 1192 O O . ALA A 1 138 ? 13.148 -3.044 -24.053 1.00 63.66 138 ALA A O 1
ATOM 1193 N N . ALA A 1 139 ? 12.871 -4.512 -25.731 1.00 67.81 139 ALA A N 1
ATOM 1194 C CA . ALA A 1 139 ? 11.472 -4.161 -25.976 1.00 67.81 139 ALA A CA 1
ATOM 1195 C C . ALA A 1 139 ? 10.571 -4.544 -24.796 1.00 67.81 139 ALA A C 1
ATOM 1197 O O . ALA A 1 139 ? 9.730 -3.747 -24.379 1.00 67.81 139 ALA A O 1
ATOM 1198 N N . ARG A 1 140 ? 10.776 -5.730 -24.209 1.00 71.88 140 ARG A N 1
ATOM 1199 C CA . ARG A 1 140 ? 10.027 -6.176 -23.028 1.00 71.88 140 ARG A CA 1
ATOM 1200 C C . ARG A 1 140 ? 10.321 -5.315 -21.802 1.00 71.88 140 ARG A C 1
ATOM 1202 O O . ARG A 1 140 ? 9.379 -4.886 -21.144 1.00 71.88 140 ARG A O 1
ATOM 1209 N N . ALA A 1 141 ? 11.591 -5.034 -21.510 1.00 68.62 141 ALA A N 1
ATOM 1210 C CA . ALA A 1 141 ? 11.976 -4.170 -20.394 1.00 68.62 141 ALA A CA 1
ATOM 1211 C C . ALA A 1 141 ? 11.475 -2.733 -20.608 1.00 68.62 141 ALA A C 1
ATOM 1213 O O . ALA A 1 141 ? 10.904 -2.132 -19.700 1.00 68.62 141 ALA A O 1
ATOM 1214 N N . ALA A 1 142 ? 11.594 -2.188 -21.823 1.00 73.25 142 ALA A N 1
ATOM 1215 C CA . ALA A 1 142 ? 11.060 -0.866 -22.141 1.00 73.25 142 ALA A CA 1
ATOM 1216 C C . ALA A 1 142 ? 9.538 -0.830 -21.966 1.00 73.25 142 ALA A C 1
ATOM 1218 O O . ALA A 1 142 ? 9.016 0.112 -21.374 1.00 73.25 142 ALA A O 1
ATOM 1219 N N . TYR A 1 143 ? 8.822 -1.870 -22.402 1.00 79.06 143 TYR A N 1
ATOM 1220 C CA . TYR A 1 143 ? 7.389 -1.992 -22.151 1.00 79.06 143 TYR A CA 1
ATOM 1221 C C . TYR A 1 143 ? 7.081 -2.091 -20.654 1.00 79.06 143 TYR A C 1
ATOM 1223 O O . TYR A 1 143 ? 6.184 -1.405 -20.174 1.00 79.06 143 TYR A O 1
ATOM 1231 N N . PHE A 1 144 ? 7.828 -2.892 -19.893 1.00 79.62 144 PHE A N 1
ATOM 1232 C CA . PHE A 1 144 ? 7.649 -3.015 -18.449 1.00 79.62 144 PHE A CA 1
ATOM 1233 C C . PHE A 1 144 ? 7.807 -1.653 -17.766 1.00 79.62 144 PHE A C 1
ATOM 1235 O O . PHE A 1 144 ? 6.867 -1.176 -17.147 1.00 79.62 144 PHE A O 1
ATOM 1242 N N . TYR A 1 145 ? 8.945 -0.978 -17.919 1.00 80.56 145 TYR A N 1
ATOM 1243 C CA . TYR A 1 145 ? 9.238 0.240 -17.160 1.00 80.56 145 TYR A CA 1
ATOM 1244 C C . TYR A 1 145 ? 8.563 1.508 -17.708 1.00 80.56 145 TYR A C 1
ATOM 1246 O O . TYR A 1 145 ? 8.277 2.407 -16.923 1.00 80.56 145 TYR A O 1
ATOM 1254 N N . ASN A 1 146 ? 8.258 1.596 -19.009 1.00 85.69 146 ASN A N 1
ATOM 1255 C CA . ASN A 1 146 ? 7.696 2.818 -19.612 1.00 85.69 146 ASN A CA 1
ATOM 1256 C C . ASN A 1 146 ? 6.184 2.751 -19.847 1.00 85.69 146 ASN A C 1
ATOM 1258 O O . ASN A 1 146 ? 5.582 3.732 -20.287 1.00 85.69 146 ASN A O 1
ATOM 1262 N N . SER A 1 147 ? 5.555 1.6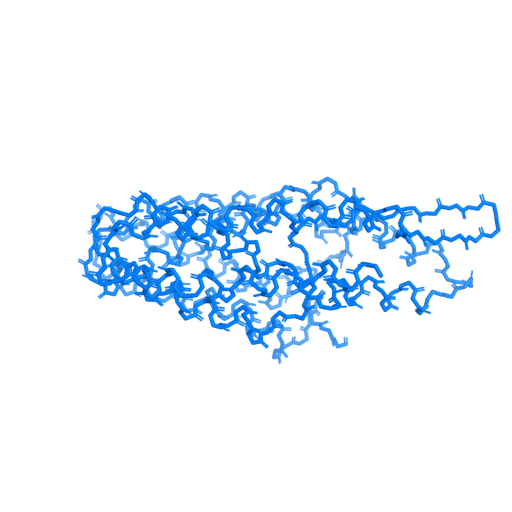06 -19.589 1.00 87.12 147 SER A N 1
ATOM 1263 C CA . SER A 1 147 ? 4.125 1.447 -19.819 1.00 87.12 147 SER A CA 1
ATOM 1264 C C . SER A 1 147 ? 3.295 2.349 -18.893 1.00 87.12 147 SER A C 1
ATOM 1266 O O . SER A 1 147 ? 3.501 2.343 -17.674 1.00 87.12 147 SER A O 1
ATOM 1268 N N . PRO A 1 148 ? 2.269 3.048 -19.421 1.00 89.25 148 PRO A N 1
ATOM 1269 C CA . PRO A 1 148 ? 1.349 3.830 -18.598 1.00 89.25 148 PRO A CA 1
ATOM 1270 C C . PRO A 1 148 ? 0.571 2.953 -17.610 1.00 89.25 148 PRO A C 1
ATOM 1272 O O . PRO A 1 148 ? 0.152 3.435 -16.560 1.00 89.25 148 PRO A O 1
ATOM 1275 N N . TYR A 1 149 ? 0.424 1.651 -17.880 1.00 90.56 149 TYR A N 1
ATOM 1276 C CA . TYR A 1 149 ? -0.209 0.735 -16.937 1.00 90.56 149 TYR A CA 1
ATOM 1277 C C . TYR A 1 149 ? 0.560 0.679 -15.619 1.00 90.56 149 TYR A C 1
ATOM 1279 O O . TYR A 1 149 ? -0.071 0.694 -14.565 1.00 90.56 149 TYR A O 1
ATOM 1287 N N . MET A 1 150 ? 1.897 0.678 -15.650 1.00 89.06 150 MET A N 1
ATOM 1288 C CA . MET A 1 150 ? 2.726 0.685 -14.439 1.00 89.06 150 MET A CA 1
ATOM 1289 C C . MET A 1 150 ? 2.636 1.999 -13.666 1.00 89.06 150 MET A C 1
ATOM 1291 O O . MET A 1 150 ? 2.970 2.037 -12.483 1.00 89.06 150 MET A O 1
ATOM 1295 N N . TRP A 1 151 ? 2.132 3.059 -14.299 1.00 90.88 151 TRP A N 1
ATOM 1296 C CA . TRP A 1 151 ? 1.856 4.320 -13.628 1.00 90.88 151 TRP A CA 1
ATOM 1297 C C . TRP A 1 151 ? 0.489 4.362 -12.930 1.00 90.88 151 TRP A C 1
ATOM 1299 O O . TRP A 1 151 ? 0.234 5.252 -12.121 1.00 90.88 151 TRP A O 1
ATOM 1309 N N . ILE A 1 152 ? -0.385 3.395 -13.223 1.00 92.56 152 ILE A N 1
ATOM 1310 C CA . ILE A 1 152 ? -1.778 3.376 -12.764 1.00 92.56 152 ILE A CA 1
ATOM 1311 C C . ILE A 1 152 ? -2.031 2.196 -11.828 1.00 92.56 152 ILE A C 1
ATOM 1313 O O . ILE A 1 152 ? -2.478 2.391 -10.697 1.00 92.56 152 ILE A O 1
ATOM 1317 N N . HIS A 1 153 ? -1.750 0.965 -12.262 1.00 93.25 153 HIS A N 1
ATOM 1318 C CA . HIS A 1 153 ? -2.174 -0.216 -11.512 1.00 93.25 153 HIS A CA 1
ATOM 1319 C C . HIS A 1 153 ? -1.413 -0.417 -10.189 1.00 93.25 153 HIS A C 1
ATOM 1321 O O . HIS A 1 153 ? -2.088 -0.666 -9.185 1.00 93.25 153 HIS A O 1
ATOM 1327 N N . PRO A 1 154 ? -0.069 -0.265 -10.089 1.00 93.56 154 PRO A N 1
ATOM 1328 C CA . PRO A 1 154 ? 0.606 -0.482 -8.811 1.00 93.56 154 PRO A CA 1
ATOM 1329 C C . PRO A 1 154 ? 0.189 0.536 -7.739 1.00 93.56 154 PRO A C 1
ATOM 1331 O O . PRO A 1 154 ? -0.073 0.103 -6.617 1.00 93.56 154 PRO A O 1
ATOM 1334 N N . PRO A 1 155 ? 0.032 1.847 -8.034 1.00 95.06 155 PRO A N 1
ATOM 1335 C CA . PRO A 1 155 ? -0.496 2.801 -7.066 1.00 95.06 155 PRO A CA 1
ATOM 1336 C C . PRO A 1 155 ? -1.857 2.429 -6.506 1.00 95.06 155 PRO A C 1
ATOM 1338 O O . PRO A 1 155 ? -2.066 2.548 -5.301 1.00 95.06 155 PRO A O 1
ATOM 1341 N N . LEU A 1 156 ? -2.764 1.936 -7.352 1.00 97.00 156 LEU A N 1
ATOM 1342 C CA . LEU A 1 156 ? -4.076 1.468 -6.910 1.00 97.00 156 LEU A CA 1
ATOM 1343 C C . LEU A 1 156 ? -3.944 0.273 -5.958 1.00 97.00 156 LEU A C 1
ATOM 1345 O O . LEU A 1 156 ? -4.580 0.265 -4.907 1.00 97.00 156 LEU A O 1
ATOM 1349 N N . LEU A 1 157 ? -3.069 -0.690 -6.263 1.00 95.56 157 LEU A N 1
ATOM 1350 C CA . LEU A 1 157 ? -2.814 -1.832 -5.381 1.00 95.56 157 LEU A CA 1
ATOM 1351 C C . LEU A 1 157 ? -2.180 -1.407 -4.049 1.00 95.56 157 LEU A C 1
ATOM 1353 O O . LEU A 1 157 ? -2.635 -1.839 -2.994 1.00 95.56 157 LEU A O 1
ATOM 1357 N N . PHE A 1 158 ? -1.182 -0.522 -4.052 1.00 96.06 158 PHE A N 1
ATOM 1358 C CA . PHE A 1 158 ? -0.577 -0.029 -2.809 1.00 96.06 158 PHE A CA 1
ATOM 1359 C C . PHE A 1 158 ? -1.542 0.802 -1.973 1.00 96.06 158 PHE A C 1
ATOM 1361 O O . PHE A 1 158 ? -1.540 0.697 -0.745 1.00 96.06 158 PHE A O 1
ATOM 1368 N N . LEU A 1 159 ? -2.403 1.586 -2.619 1.00 97.69 159 LEU A N 1
ATOM 1369 C CA . LEU A 1 159 ? -3.468 2.305 -1.938 1.00 97.69 159 LEU A CA 1
ATOM 1370 C C . LEU A 1 159 ? -4.469 1.329 -1.319 1.00 97.69 159 LEU A C 1
ATOM 1372 O O . LEU A 1 159 ? -4.844 1.506 -0.160 1.00 97.69 159 LEU A O 1
ATOM 1376 N N . ALA A 1 160 ? -4.835 0.267 -2.039 1.00 98.12 160 ALA A N 1
ATOM 1377 C CA . ALA A 1 160 ? -5.646 -0.815 -1.500 1.00 98.12 160 ALA A CA 1
ATOM 1378 C C . ALA A 1 160 ? -4.999 -1.410 -0.246 1.00 98.12 160 ALA A C 1
ATOM 1380 O O . ALA A 1 160 ? -5.612 -1.409 0.819 1.00 98.12 160 ALA A O 1
ATOM 1381 N N . TYR A 1 161 ? -3.738 -1.834 -0.332 1.00 97.25 161 TYR A N 1
ATOM 1382 C CA . TYR A 1 161 ? -3.014 -2.437 0.788 1.00 97.25 161 TYR A CA 1
ATOM 1383 C C . TYR A 1 161 ? -2.887 -1.494 1.986 1.00 97.25 161 TYR A C 1
ATOM 1385 O O . TYR A 1 161 ? -2.987 -1.945 3.124 1.00 97.25 161 TYR A O 1
ATOM 1393 N N . ALA A 1 162 ? -2.713 -0.189 1.761 1.00 98.19 162 ALA A N 1
ATOM 1394 C CA . ALA A 1 162 ? -2.695 0.814 2.823 1.00 98.19 162 ALA A CA 1
ATOM 1395 C C . ALA A 1 162 ? -4.049 0.888 3.549 1.00 98.19 162 ALA A C 1
ATOM 1397 O O . ALA A 1 162 ? -4.110 0.815 4.776 1.00 98.19 162 ALA A O 1
ATOM 1398 N N . TYR A 1 163 ? -5.158 0.947 2.805 1.00 98.62 163 TYR A N 1
ATOM 1399 C CA . TYR A 1 163 ? -6.499 0.890 3.394 1.00 98.62 163 TYR A CA 1
ATOM 1400 C C . TYR A 1 163 ? -6.741 -0.422 4.156 1.00 98.62 163 TYR A C 1
ATOM 1402 O O . TYR A 1 163 ? -7.277 -0.397 5.266 1.00 98.62 163 TYR A O 1
ATOM 1410 N N . LEU A 1 164 ? -6.320 -1.559 3.599 1.00 98.31 164 LEU A N 1
ATOM 1411 C CA . LEU A 1 164 ? -6.499 -2.874 4.217 1.00 98.31 164 LEU A CA 1
ATOM 1412 C C . LEU A 1 164 ? -5.648 -3.060 5.482 1.00 98.31 164 LEU A C 1
ATOM 1414 O O . LEU A 1 164 ? -6.115 -3.687 6.431 1.00 98.31 164 LEU A O 1
ATOM 1418 N N . LEU A 1 165 ? -4.459 -2.456 5.555 1.00 98.06 165 LEU A N 1
ATOM 1419 C CA . LEU A 1 165 ? -3.642 -2.418 6.774 1.00 98.06 165 LEU A CA 1
ATOM 1420 C C . LEU A 1 165 ? -4.379 -1.718 7.923 1.00 98.06 165 LEU A C 1
ATOM 1422 O O . LEU A 1 165 ? -4.448 -2.243 9.035 1.00 98.06 165 LEU A O 1
ATOM 1426 N N . HIS A 1 166 ? -4.971 -0.551 7.658 1.00 98.38 166 HIS A N 1
ATOM 1427 C CA . HIS A 1 166 ? -5.764 0.158 8.662 1.00 98.38 166 HIS A CA 1
ATOM 1428 C C . HIS A 1 166 ? -7.045 -0.600 9.014 1.00 98.38 166 HIS A C 1
ATOM 1430 O O . HIS A 1 166 ? -7.388 -0.689 10.189 1.00 98.38 166 HIS A O 1
ATOM 1436 N N . SER A 1 167 ? -7.719 -1.204 8.030 1.00 98.31 167 SER A N 1
ATOM 1437 C CA . SER A 1 167 ? -8.866 -2.088 8.276 1.00 98.31 167 SER A CA 1
ATOM 1438 C C . SER A 1 167 ? -8.510 -3.211 9.255 1.00 98.31 167 SER A C 1
ATOM 1440 O O . SER A 1 167 ? -9.211 -3.437 10.243 1.00 98.31 167 SER A O 1
ATOM 1442 N N . PHE A 1 168 ? -7.385 -3.884 9.017 1.00 98.25 168 PHE A N 1
ATOM 1443 C CA . PHE A 1 168 ? -6.866 -4.940 9.876 1.00 98.25 168 PHE A CA 1
ATOM 1444 C C . PHE A 1 168 ? -6.570 -4.436 11.293 1.00 98.25 168 PHE A C 1
ATOM 1446 O O . PHE A 1 168 ? -7.072 -5.000 12.268 1.00 98.25 168 PHE A O 1
ATOM 1453 N N . ALA A 1 169 ? -5.823 -3.335 11.417 1.00 98.06 169 ALA A N 1
ATOM 1454 C CA . ALA A 1 169 ? -5.482 -2.742 12.709 1.00 98.06 169 ALA A CA 1
ATOM 1455 C C . ALA A 1 169 ? -6.732 -2.355 13.521 1.00 98.06 169 ALA A C 1
ATOM 1457 O O . ALA A 1 169 ? -6.801 -2.587 14.729 1.00 98.06 169 ALA A O 1
ATOM 1458 N N . LEU A 1 170 ? -7.750 -1.805 12.857 1.00 98.19 170 LEU A N 1
ATOM 1459 C CA . LEU A 1 170 ? -9.024 -1.451 13.483 1.00 98.19 170 LEU A CA 1
ATOM 1460 C C . LEU A 1 170 ? -9.838 -2.684 13.888 1.00 98.19 170 LEU A C 1
ATOM 1462 O O . LEU A 1 170 ? -10.458 -2.671 14.952 1.00 98.19 170 LEU A O 1
ATOM 1466 N N . SER A 1 171 ? -9.789 -3.761 13.100 1.00 97.38 171 SER A N 1
ATOM 1467 C CA . SER A 1 171 ? -10.407 -5.046 13.451 1.00 97.38 171 SER A CA 1
ATOM 1468 C C . SER A 1 171 ? -9.806 -5.631 14.731 1.00 97.38 171 SER A C 1
ATOM 1470 O O . SER A 1 171 ? -10.551 -6.029 15.630 1.00 97.38 171 SER A O 1
ATOM 1472 N N . LEU A 1 172 ? -8.473 -5.588 14.874 1.00 97.06 172 LEU A N 1
ATOM 1473 C CA . LEU A 1 172 ? -7.774 -5.988 16.106 1.00 97.06 172 LEU A CA 1
ATOM 1474 C C . LEU A 1 172 ? -8.204 -5.142 17.309 1.00 97.06 172 LEU A C 1
ATOM 1476 O O . LEU A 1 172 ? -8.435 -5.668 18.396 1.00 97.06 172 LEU A O 1
ATOM 1480 N N . ALA A 1 173 ? -8.389 -3.839 17.098 1.00 96.69 173 ALA A N 1
ATOM 1481 C CA . ALA A 1 173 ? -8.904 -2.918 18.107 1.00 96.69 173 ALA A CA 1
ATOM 1482 C C . ALA A 1 173 ? -10.412 -3.093 18.394 1.00 96.69 173 ALA A C 1
ATOM 1484 O O . ALA A 1 173 ? -10.972 -2.364 19.216 1.00 96.69 173 ALA A O 1
ATOM 1485 N N . LYS A 1 174 ? -11.095 -4.009 17.689 1.00 96.25 174 LYS A N 1
ATOM 1486 C CA . LYS A 1 174 ? -12.558 -4.183 17.675 1.00 96.25 174 LYS A CA 1
ATOM 1487 C C . LYS A 1 174 ? -13.323 -2.894 17.327 1.00 96.25 174 LYS A C 1
ATOM 1489 O O . LYS A 1 174 ? -14.492 -2.755 17.691 1.00 96.25 174 LYS A O 1
ATOM 1494 N N . LYS A 1 175 ? -12.695 -1.969 16.598 1.00 96.94 175 LYS A N 1
ATOM 1495 C CA . LYS A 1 175 ? -13.272 -0.694 16.138 1.00 96.94 175 LYS A CA 1
ATOM 1496 C C . LYS A 1 175 ? -13.917 -0.824 14.764 1.00 96.94 175 LYS A C 1
ATOM 1498 O O . LYS A 1 175 ? -13.793 -1.861 14.121 1.00 96.94 175 LYS A O 1
ATOM 1503 N N . ASN A 1 176 ? -14.647 0.214 14.349 1.00 95.12 176 ASN A N 1
ATOM 1504 C CA . ASN A 1 176 ? -15.277 0.233 13.035 1.00 95.12 176 ASN A CA 1
ATOM 1505 C C . ASN A 1 176 ? -14.224 0.406 11.934 1.00 95.12 176 ASN A C 1
ATOM 1507 O O . ASN A 1 176 ? -13.567 1.435 11.819 1.00 95.12 176 ASN A O 1
ATOM 1511 N N . GLU A 1 177 ? -14.109 -0.621 11.116 1.00 96.38 177 GLU A N 1
ATOM 1512 C CA . GLU A 1 177 ? -13.109 -0.824 10.080 1.00 96.38 177 GLU A CA 1
ATOM 1513 C C . GLU A 1 177 ? -13.708 -0.794 8.660 1.00 96.38 177 GLU A C 1
ATOM 1515 O O . GLU A 1 177 ? -12.983 -0.885 7.670 1.00 96.38 177 GLU A O 1
ATOM 1520 N N . TYR A 1 178 ? -15.034 -0.631 8.547 1.00 97.00 178 TYR A N 1
ATOM 1521 C CA . TYR A 1 178 ? -15.780 -0.752 7.290 1.00 97.00 178 TYR A CA 1
ATOM 1522 C C . TYR A 1 178 ? -15.271 0.142 6.176 1.00 97.00 178 TYR A C 1
ATOM 1524 O O . TYR A 1 178 ? -15.030 -0.336 5.074 1.00 97.00 178 TYR A O 1
ATOM 1532 N N . ASP A 1 179 ? -15.127 1.439 6.446 1.00 97.25 179 ASP A N 1
ATOM 1533 C CA . ASP A 1 179 ? -14.781 2.396 5.400 1.00 97.25 179 ASP A CA 1
ATOM 1534 C C . ASP A 1 179 ? -13.375 2.150 4.863 1.00 97.25 179 ASP A C 1
ATOM 1536 O O . ASP A 1 179 ? -13.141 2.299 3.664 1.00 97.25 179 ASP A O 1
ATOM 1540 N N . PHE A 1 180 ? -12.459 1.702 5.724 1.00 98.31 180 PHE A N 1
ATOM 1541 C CA . PHE A 1 180 ? -11.131 1.284 5.302 1.00 98.31 180 PHE A CA 1
ATOM 1542 C C . PHE A 1 180 ? -11.198 0.012 4.454 1.00 98.31 180 PHE A C 1
ATOM 1544 O O . PHE A 1 180 ? -10.685 0.010 3.339 1.00 98.31 180 PHE A O 1
ATOM 1551 N N . ALA A 1 181 ? -11.902 -1.026 4.906 1.00 98.19 181 ALA A N 1
ATOM 1552 C CA . ALA A 1 181 ? -12.071 -2.265 4.145 1.00 98.19 181 ALA A CA 1
ATOM 1553 C C . ALA A 1 181 ? -12.744 -2.043 2.777 1.00 98.19 181 ALA A C 1
ATOM 1555 O O . ALA A 1 181 ? -12.278 -2.550 1.762 1.00 98.19 181 ALA A O 1
ATOM 1556 N N . LYS A 1 182 ? -13.817 -1.245 2.738 1.00 98.38 182 LYS A N 1
ATOM 1557 C CA . LYS A 1 182 ? -14.589 -0.902 1.535 1.00 98.38 182 LYS A CA 1
ATOM 1558 C C . LYS A 1 182 ? -13.737 -0.161 0.510 1.00 98.38 182 LYS A C 1
ATOM 1560 O O . LYS A 1 182 ? -13.731 -0.526 -0.661 1.00 98.38 182 LYS A O 1
ATOM 1565 N N . ASN A 1 183 ? -13.002 0.863 0.946 1.00 98.56 183 ASN A N 1
ATOM 1566 C CA . ASN A 1 183 ? -12.112 1.602 0.052 1.00 98.56 183 ASN A CA 1
ATOM 1567 C C . ASN A 1 183 ? -10.939 0.727 -0.404 1.00 98.56 183 ASN A C 1
ATOM 1569 O O . ASN A 1 183 ? -10.588 0.753 -1.579 1.00 98.56 183 ASN A O 1
ATOM 1573 N N . GLY A 1 184 ? -10.377 -0.093 0.488 1.00 98.38 184 GLY A N 1
ATOM 1574 C CA . GLY A 1 184 ? -9.343 -1.058 0.125 1.00 98.38 184 GLY A CA 1
ATOM 1575 C C . GLY A 1 184 ? -9.821 -2.054 -0.930 1.00 98.38 184 GLY A C 1
ATOM 1576 O O . GLY A 1 184 ? -9.132 -2.256 -1.923 1.00 98.38 184 GLY A O 1
ATOM 1577 N N . TYR A 1 185 ? -11.034 -2.591 -0.790 1.00 98.44 185 TYR A N 1
ATOM 1578 C CA . TYR A 1 185 ? -11.661 -3.452 -1.796 1.00 98.44 185 TYR A CA 1
ATOM 1579 C C . TYR A 1 185 ? -11.869 -2.746 -3.143 1.00 98.44 185 TYR A C 1
ATOM 1581 O O . TYR A 1 185 ? -11.575 -3.322 -4.193 1.00 98.44 185 TYR A O 1
ATOM 1589 N N . LEU A 1 186 ? -12.337 -1.492 -3.132 1.00 98.44 186 LEU A N 1
ATOM 1590 C CA . LEU A 1 186 ? -12.512 -0.697 -4.349 1.00 98.44 186 LEU A CA 1
ATOM 1591 C C . LEU A 1 186 ? -11.181 -0.534 -5.093 1.00 98.44 186 LEU A C 1
ATOM 1593 O O . LEU A 1 186 ? -11.093 -0.854 -6.277 1.00 98.44 186 LEU A O 1
ATOM 1597 N N . PHE A 1 187 ? -10.134 -0.084 -4.401 1.00 98.50 187 PHE A N 1
ATOM 1598 C CA . PHE A 1 187 ? -8.820 0.108 -5.015 1.00 98.50 187 PHE A CA 1
ATOM 1599 C C . PHE A 1 187 ? -8.169 -1.212 -5.435 1.00 98.50 187 PHE A C 1
ATOM 1601 O O . PHE A 1 187 ? -7.518 -1.245 -6.476 1.00 98.50 187 PHE A O 1
ATOM 1608 N N . LEU A 1 188 ? -8.394 -2.304 -4.695 1.00 97.81 188 LEU A N 1
ATOM 1609 C CA . LEU A 1 188 ? -7.943 -3.642 -5.084 1.00 97.81 188 LEU A CA 1
ATOM 1610 C C . LEU A 1 188 ? -8.598 -4.063 -6.402 1.00 97.81 188 LEU A C 1
ATOM 1612 O O . LEU A 1 188 ? -7.909 -4.487 -7.324 1.00 97.81 188 LEU A O 1
ATOM 1616 N N . THR A 1 189 ? -9.915 -3.886 -6.512 1.00 98.12 189 THR A N 1
ATOM 1617 C CA . THR A 1 189 ? -10.683 -4.207 -7.722 1.00 98.12 189 THR A CA 1
ATOM 1618 C C . THR A 1 189 ? -10.184 -3.401 -8.920 1.00 98.12 189 THR A C 1
ATOM 1620 O O . THR A 1 189 ? -9.898 -3.972 -9.970 1.00 98.12 189 THR A O 1
ATOM 1623 N N . LEU A 1 190 ? -10.009 -2.085 -8.758 1.00 98.06 190 LEU A N 1
ATOM 1624 C CA . LEU A 1 190 ? -9.474 -1.231 -9.820 1.00 98.06 190 LEU A CA 1
ATOM 1625 C C . LEU A 1 190 ? -8.043 -1.636 -10.197 1.00 98.06 190 LEU A C 1
ATOM 1627 O O . LEU A 1 190 ? -7.742 -1.764 -11.378 1.00 98.06 190 LEU A O 1
ATOM 1631 N N . GLY A 1 191 ? -7.173 -1.890 -9.217 1.00 96.06 191 GLY A N 1
ATOM 1632 C CA . GLY A 1 191 ? -5.796 -2.320 -9.461 1.00 96.06 191 GLY A CA 1
ATOM 1633 C C . GLY A 1 191 ? -5.710 -3.627 -10.254 1.00 96.06 191 GLY A C 1
ATOM 1634 O O . GLY A 1 191 ? -4.908 -3.718 -11.181 1.00 96.06 191 GLY A O 1
ATOM 1635 N N . LEU A 1 192 ? -6.574 -4.603 -9.954 1.00 94.44 192 LEU A N 1
ATOM 1636 C CA . LEU A 1 192 ? -6.664 -5.857 -10.710 1.00 94.44 192 LEU A CA 1
ATOM 1637 C C . LEU A 1 192 ? -7.144 -5.626 -12.152 1.00 94.44 192 LEU A C 1
ATOM 1639 O O . LEU A 1 192 ? -6.529 -6.136 -13.086 1.00 94.44 192 LEU A O 1
ATOM 1643 N N . ILE A 1 193 ? -8.190 -4.815 -12.349 1.00 95.06 193 ILE A N 1
ATOM 1644 C CA . ILE A 1 193 ? -8.733 -4.507 -13.684 1.00 95.06 193 ILE A CA 1
ATOM 1645 C C . ILE A 1 193 ? -7.701 -3.766 -14.543 1.00 95.06 193 ILE A C 1
ATOM 1647 O O . ILE A 1 193 ? -7.476 -4.136 -15.692 1.00 95.06 193 ILE A O 1
ATOM 1651 N N . PHE A 1 194 ? -7.043 -2.740 -13.996 1.00 94.31 194 PHE A N 1
ATOM 1652 C CA . PHE A 1 194 ? -6.060 -1.948 -14.743 1.00 94.31 194 PHE A CA 1
ATOM 1653 C C . PHE A 1 194 ? -4.728 -2.678 -14.958 1.00 94.31 194 PHE A C 1
ATOM 1655 O O . PHE A 1 194 ? -4.002 -2.339 -15.891 1.00 94.31 194 PHE A O 1
ATOM 1662 N N . GLY A 1 195 ? -4.396 -3.671 -14.129 1.00 91.19 195 GLY A N 1
ATOM 1663 C CA . GLY A 1 195 ? -3.204 -4.506 -14.309 1.00 91.19 195 GLY A CA 1
ATOM 1664 C C . GLY A 1 195 ? -3.370 -5.597 -15.371 1.00 91.19 195 GLY A C 1
ATOM 1665 O O . GLY A 1 195 ? -2.386 -5.994 -15.993 1.00 91.19 195 GLY A O 1
ATOM 1666 N N . TYR A 1 196 ? -4.602 -6.054 -15.616 1.00 90.44 196 TYR A N 1
ATOM 1667 C CA . TYR A 1 196 ? -4.897 -7.199 -16.483 1.00 90.44 196 TYR A CA 1
ATOM 1668 C C . TYR A 1 196 ? -4.358 -7.063 -17.924 1.00 90.44 196 TYR A C 1
ATOM 1670 O O . TYR A 1 196 ? -3.642 -7.966 -18.362 1.00 90.44 196 TYR A O 1
ATOM 1678 N N . PRO A 1 197 ? -4.605 -5.959 -18.671 1.00 90.31 197 PRO A N 1
ATOM 1679 C CA . PRO A 1 197 ? -4.124 -5.846 -20.053 1.00 90.31 197 PRO A CA 1
ATOM 1680 C C . PRO A 1 197 ? -2.598 -5.864 -20.144 1.00 90.31 197 PRO A C 1
ATOM 1682 O O . PRO A 1 197 ? -2.023 -6.463 -21.049 1.00 90.31 197 PRO A O 1
ATOM 1685 N N . TRP A 1 198 ? -1.941 -5.227 -19.176 1.00 89.06 198 TRP A N 1
ATOM 1686 C CA . TRP A 1 198 ? -0.489 -5.185 -19.106 1.00 89.06 198 TRP A CA 1
ATOM 1687 C C . TRP A 1 198 ? 0.112 -6.556 -18.797 1.00 89.06 198 TRP A C 1
ATOM 1689 O O . TRP A 1 198 ? 1.102 -6.930 -19.420 1.00 89.06 198 TRP A O 1
ATOM 1699 N N . ALA A 1 199 ? -0.504 -7.326 -17.895 1.00 86.75 199 ALA A N 1
ATOM 1700 C CA . ALA A 1 199 ? -0.028 -8.654 -17.522 1.00 86.75 199 ALA A CA 1
ATOM 1701 C C . ALA A 1 199 ? -0.032 -9.628 -18.713 1.00 86.75 199 ALA A C 1
ATOM 1703 O O . ALA A 1 199 ? 0.947 -10.343 -18.912 1.00 86.75 199 ALA A O 1
ATOM 1704 N N . ILE A 1 200 ? -1.074 -9.599 -19.553 1.00 85.81 200 ILE A N 1
ATOM 1705 C CA . ILE A 1 200 ? -1.135 -10.420 -20.776 1.00 85.81 200 ILE A CA 1
ATOM 1706 C C . ILE A 1 200 ? 0.031 -10.095 -21.711 1.00 85.81 200 ILE A C 1
ATOM 1708 O O . ILE A 1 200 ? 0.694 -10.999 -22.212 1.00 85.81 200 ILE A O 1
ATOM 1712 N N . ILE A 1 201 ? 0.297 -8.806 -21.933 1.00 83.19 201 ILE A N 1
ATOM 1713 C CA . ILE A 1 201 ? 1.339 -8.364 -22.865 1.00 83.19 201 ILE A CA 1
ATOM 1714 C C . ILE A 1 201 ? 2.739 -8.643 -22.295 1.00 83.19 201 ILE A C 1
ATOM 1716 O O . ILE A 1 201 ? 3.637 -9.046 -23.030 1.00 83.19 201 ILE A O 1
ATOM 1720 N N . ALA A 1 202 ? 2.940 -8.456 -20.988 1.00 79.75 202 ALA A N 1
ATOM 1721 C CA . ALA A 1 202 ? 4.248 -8.589 -20.346 1.00 79.75 202 ALA A CA 1
ATOM 1722 C C . ALA A 1 202 ? 4.651 -10.044 -20.028 1.00 79.75 202 ALA A C 1
ATOM 1724 O O . ALA A 1 202 ? 5.852 -10.353 -19.976 1.00 79.75 202 ALA A O 1
ATOM 1725 N N . TRP A 1 203 ? 3.671 -10.920 -19.771 1.00 80.50 203 TRP A N 1
ATOM 1726 C CA . TRP A 1 203 ? 3.883 -12.274 -19.240 1.00 80.50 203 TRP A CA 1
ATOM 1727 C C . TRP A 1 203 ? 3.246 -13.402 -20.074 1.00 80.50 203 TRP A C 1
ATOM 1729 O O . TRP A 1 203 ? 3.521 -14.568 -19.795 1.00 80.50 203 TRP A O 1
ATOM 1739 N N . GLY A 1 204 ? 2.462 -13.094 -21.114 1.00 82.12 204 GLY A N 1
ATOM 1740 C CA . GLY A 1 204 ? 1.834 -14.097 -21.988 1.00 82.12 204 GLY A CA 1
ATOM 1741 C C . GLY A 1 204 ? 0.692 -14.863 -21.312 1.00 82.12 204 GLY A C 1
ATOM 1742 O O . GLY A 1 204 ? 0.267 -14.504 -20.225 1.00 82.12 204 GLY A O 1
ATOM 1743 N N . GLU A 1 205 ? 0.177 -15.927 -21.937 1.00 78.44 205 GLU A N 1
ATOM 1744 C CA . GLU A 1 205 ? -1.090 -16.591 -21.554 1.00 78.44 205 GLU A CA 1
ATOM 1745 C C . GLU A 1 205 ? -1.129 -17.190 -20.135 1.00 78.44 205 GLU A C 1
ATOM 1747 O O . GLU A 1 205 ? -2.187 -17.215 -19.507 1.00 78.44 205 GLU A O 1
ATOM 1752 N N . ASN A 1 206 ? 0.013 -17.625 -19.593 1.00 81.19 206 ASN A N 1
ATOM 1753 C CA . ASN A 1 206 ? 0.090 -18.310 -18.293 1.00 81.19 206 ASN A CA 1
ATOM 1754 C C . ASN A 1 206 ? 0.202 -17.365 -17.089 1.00 81.19 206 ASN A C 1
ATOM 1756 O O . ASN A 1 206 ? 0.361 -17.819 -15.956 1.00 81.19 206 ASN A O 1
ATOM 1760 N N . TRP A 1 207 ? 0.116 -16.056 -17.316 1.00 82.81 207 TRP A N 1
ATOM 1761 C CA . TRP A 1 207 ? 0.340 -15.031 -16.301 1.00 82.81 207 TRP A CA 1
ATOM 1762 C C . TRP A 1 207 ? -0.532 -15.194 -15.045 1.00 82.81 207 TRP A C 1
ATOM 1764 O O . TRP A 1 207 ? -0.067 -14.947 -13.939 1.00 82.81 207 TRP A O 1
ATOM 1774 N N . TRP A 1 208 ? -1.779 -15.641 -15.196 1.00 81.44 208 TRP A N 1
ATOM 1775 C CA . TRP A 1 208 ? -2.767 -15.726 -14.116 1.00 81.44 208 TRP A CA 1
ATOM 1776 C C . TRP A 1 208 ? -2.532 -16.881 -13.132 1.00 81.44 208 TRP A C 1
ATOM 1778 O O . TRP A 1 208 ? -3.059 -16.840 -12.021 1.00 81.44 208 TRP A O 1
ATOM 1788 N N . TRP A 1 209 ? -1.726 -17.878 -13.511 1.00 85.31 209 TRP A N 1
ATOM 1789 C CA . TRP A 1 209 ? -1.300 -18.963 -12.618 1.00 85.31 209 TRP A CA 1
ATOM 1790 C C . TRP A 1 209 ? -0.206 -18.542 -11.638 1.00 85.31 209 TRP A C 1
ATOM 1792 O O . TRP A 1 209 ? 0.164 -19.315 -10.755 1.00 85.31 209 TRP A O 1
ATOM 1802 N N . ASP A 1 210 ? 0.316 -17.326 -11.779 1.00 86.94 210 ASP A N 1
ATOM 1803 C CA . ASP A 1 210 ? 1.317 -16.808 -10.869 1.00 86.94 210 ASP A CA 1
ATOM 1804 C C . ASP A 1 210 ? 0.802 -16.793 -9.413 1.00 86.94 210 ASP A C 1
ATOM 1806 O O . ASP A 1 210 ? -0.292 -16.272 -9.149 1.00 86.94 210 ASP A O 1
ATOM 1810 N N . PRO A 1 211 ? 1.586 -17.312 -8.444 1.00 87.94 211 PRO A N 1
ATOM 1811 C CA . PRO A 1 211 ? 1.164 -17.415 -7.050 1.00 87.94 211 PRO A CA 1
ATOM 1812 C C . PRO A 1 211 ? 0.716 -16.084 -6.442 1.00 87.94 211 PRO A C 1
ATOM 1814 O O . PRO A 1 211 ? -0.238 -16.040 -5.662 1.00 87.94 211 PRO A O 1
ATOM 1817 N N . LYS A 1 212 ? 1.361 -14.973 -6.812 1.00 87.25 212 LYS A N 1
ATOM 1818 C CA . LYS A 1 212 ? 1.001 -13.642 -6.319 1.00 87.25 212 LYS A CA 1
ATOM 1819 C C . LYS A 1 212 ? -0.369 -13.224 -6.837 1.00 87.25 212 LYS A C 1
ATOM 1821 O O . LYS A 1 212 ? -1.174 -12.679 -6.085 1.00 87.25 212 LYS A O 1
ATOM 1826 N N . ILE A 1 213 ? -0.643 -13.476 -8.113 1.00 87.69 213 ILE A N 1
ATOM 1827 C CA . ILE A 1 213 ? -1.910 -13.105 -8.751 1.00 87.69 213 ILE A CA 1
ATOM 1828 C C . ILE A 1 213 ? -3.047 -13.960 -8.203 1.00 87.69 213 ILE A C 1
ATOM 1830 O O . ILE A 1 213 ? -4.070 -13.408 -7.794 1.00 87.69 213 ILE A O 1
ATOM 1834 N N . ALA A 1 214 ? -2.844 -15.274 -8.097 1.00 90.50 214 ALA A N 1
ATOM 1835 C CA . ALA A 1 214 ? -3.813 -16.187 -7.499 1.00 90.50 214 ALA A CA 1
ATOM 1836 C C . ALA A 1 214 ? -4.182 -15.763 -6.065 1.00 90.50 214 ALA A C 1
ATOM 1838 O O . ALA A 1 214 ? -5.364 -15.675 -5.722 1.00 90.50 214 ALA A O 1
ATOM 1839 N N . MET A 1 215 ? -3.190 -15.398 -5.246 1.00 92.00 215 MET A N 1
ATOM 1840 C CA . MET A 1 215 ? -3.437 -14.909 -3.886 1.00 92.00 215 MET A CA 1
ATOM 1841 C C . MET A 1 215 ? -4.095 -13.523 -3.845 1.00 92.00 215 MET A C 1
ATOM 1843 O O . MET A 1 215 ? -4.894 -13.261 -2.948 1.00 92.00 215 MET A O 1
ATOM 1847 N N . SER A 1 216 ? -3.837 -12.645 -4.817 1.00 92.00 216 SER A N 1
ATOM 1848 C CA . SER A 1 216 ? -4.567 -11.374 -4.953 1.00 92.00 216 SER A CA 1
ATOM 1849 C C . SER A 1 216 ? -6.034 -11.570 -5.354 1.00 92.00 216 SER A C 1
ATOM 1851 O O . SER A 1 216 ? -6.896 -10.821 -4.894 1.00 92.00 216 SER A O 1
ATOM 1853 N N . ILE A 1 217 ? -6.346 -12.585 -6.165 1.00 93.44 217 ILE A N 1
ATOM 1854 C CA . ILE A 1 217 ? -7.733 -12.968 -6.478 1.00 93.44 217 ILE A CA 1
ATOM 1855 C C . ILE A 1 217 ? -8.408 -13.550 -5.231 1.00 93.44 217 ILE A C 1
ATOM 1857 O O . ILE A 1 217 ? -9.531 -13.167 -4.909 1.00 93.44 217 ILE A O 1
ATOM 1861 N N . MET A 1 218 ? -7.714 -14.408 -4.478 1.00 95.00 218 MET A N 1
ATOM 1862 C CA . MET A 1 218 ? -8.207 -14.921 -3.194 1.00 95.00 218 MET A CA 1
ATOM 1863 C C . MET A 1 218 ? -8.498 -13.781 -2.209 1.00 95.00 218 MET A C 1
ATOM 1865 O O . MET A 1 218 ? -9.573 -13.729 -1.614 1.00 95.00 218 MET A O 1
ATOM 1869 N N . LEU A 1 219 ? -7.579 -12.818 -2.094 1.00 96.56 219 LEU A N 1
ATOM 1870 C CA . LEU A 1 219 ? -7.759 -11.604 -1.302 1.00 96.56 219 LEU A CA 1
ATOM 1871 C C . LEU A 1 219 ? -9.032 -10.856 -1.719 1.00 96.56 219 LEU A C 1
ATOM 1873 O O . LEU A 1 219 ? -9.830 -10.474 -0.863 1.00 96.56 219 LEU A O 1
ATOM 1877 N N . TRP A 1 220 ? -9.242 -10.678 -3.025 1.00 97.56 220 TRP A N 1
ATOM 1878 C CA . TRP A 1 220 ? -10.437 -10.034 -3.565 1.00 97.56 220 TRP A CA 1
ATOM 1879 C C . TRP A 1 220 ? -11.718 -10.781 -3.170 1.00 97.56 220 TRP A C 1
ATOM 1881 O O . TRP A 1 220 ? -12.634 -10.153 -2.640 1.00 97.56 220 TRP A O 1
ATOM 1891 N N . VAL A 1 221 ? -11.753 -12.113 -3.307 1.00 98.00 221 VAL A N 1
ATOM 1892 C CA . VAL A 1 221 ? -12.896 -12.954 -2.896 1.00 98.00 221 VAL A CA 1
ATOM 1893 C C . VAL A 1 221 ? -13.169 -12.847 -1.393 1.00 98.00 221 VAL A C 1
ATOM 1895 O O . VAL A 1 221 ? -14.322 -12.685 -0.988 1.00 98.00 221 VAL A O 1
ATOM 1898 N N . ILE A 1 222 ? -12.132 -12.888 -0.551 1.00 98.19 222 ILE A N 1
ATOM 1899 C CA . ILE A 1 222 ? -12.287 -12.766 0.906 1.00 98.19 222 ILE A CA 1
ATOM 1900 C C . ILE A 1 222 ? -12.868 -11.397 1.274 1.00 98.19 222 ILE A C 1
ATOM 1902 O O . ILE A 1 222 ? -13.782 -11.322 2.096 1.00 98.19 222 ILE A O 1
ATOM 1906 N N . TYR A 1 223 ? -12.403 -10.311 0.651 1.00 97.94 223 TYR A N 1
ATOM 1907 C CA . TYR A 1 223 ? -12.962 -8.982 0.911 1.00 97.94 223 TYR A CA 1
ATOM 1908 C C . TYR A 1 223 ? -14.365 -8.792 0.320 1.00 97.94 223 TYR A C 1
ATOM 1910 O O . TYR A 1 223 ? -15.179 -8.085 0.917 1.00 97.94 223 TYR A O 1
ATOM 1918 N N . THR A 1 224 ? -14.713 -9.477 -0.772 1.00 98.00 224 THR A N 1
ATOM 1919 C CA . THR A 1 224 ? -16.108 -9.587 -1.218 1.00 98.00 224 THR A CA 1
ATOM 1920 C C . THR A 1 224 ? -16.961 -10.265 -0.146 1.00 98.00 224 THR A C 1
ATOM 1922 O O . THR A 1 224 ? -18.000 -9.721 0.232 1.00 98.00 224 THR A O 1
ATOM 1925 N N . ALA A 1 225 ? -16.523 -11.402 0.402 1.00 97.75 225 ALA A N 1
ATOM 1926 C CA . ALA A 1 225 ? -17.232 -12.095 1.480 1.00 97.75 225 ALA A CA 1
ATOM 1927 C C . ALA A 1 225 ? -17.350 -11.227 2.745 1.00 97.75 225 ALA A C 1
ATOM 1929 O O . ALA A 1 225 ? -18.414 -11.174 3.362 1.00 97.75 225 ALA A O 1
ATOM 1930 N N . TYR A 1 226 ? -16.297 -10.479 3.090 1.00 98.25 226 TYR A N 1
ATOM 1931 C CA . TYR A 1 226 ? -16.314 -9.505 4.180 1.00 98.25 226 TYR A CA 1
ATOM 1932 C C . TYR A 1 226 ? -17.422 -8.462 3.989 1.00 98.25 226 TYR A C 1
ATOM 1934 O O . TYR A 1 226 ? -18.209 -8.230 4.907 1.00 98.25 226 TYR A O 1
ATOM 1942 N N . LEU A 1 227 ? -17.517 -7.845 2.806 1.00 97.50 227 LEU A N 1
ATOM 1943 C CA . LEU A 1 227 ? -18.536 -6.826 2.537 1.00 97.50 227 LEU A CA 1
ATOM 1944 C C . LEU A 1 227 ? -19.954 -7.402 2.632 1.00 97.50 227 LEU A C 1
ATOM 1946 O O . LEU A 1 227 ? -20.824 -6.754 3.206 1.00 97.50 227 LEU A O 1
ATOM 1950 N N . HIS A 1 228 ? -20.174 -8.636 2.171 1.00 96.25 228 HIS A N 1
ATOM 1951 C CA . HIS A 1 228 ? -21.455 -9.326 2.355 1.00 96.25 228 HIS A CA 1
ATOM 1952 C C . HIS A 1 228 ? -21.753 -9.588 3.836 1.00 96.25 228 HIS A C 1
ATOM 1954 O O . HIS A 1 228 ? -22.863 -9.326 4.304 1.00 96.25 228 HIS A O 1
ATOM 1960 N N . ALA A 1 229 ? -20.757 -10.022 4.612 1.00 96.75 229 ALA A N 1
ATOM 1961 C CA . ALA A 1 229 ? -20.910 -10.220 6.050 1.00 96.75 229 ALA A CA 1
ATOM 1962 C C . ALA A 1 229 ? -21.260 -8.912 6.783 1.00 96.75 229 ALA A C 1
ATOM 1964 O O . ALA A 1 229 ? -21.993 -8.942 7.768 1.00 96.75 229 ALA A O 1
ATOM 1965 N N . ARG A 1 230 ? -20.820 -7.749 6.286 1.00 95.38 230 ARG A N 1
ATOM 1966 C CA . ARG A 1 230 ? -21.162 -6.435 6.862 1.00 95.38 230 ARG A CA 1
ATOM 1967 C C . ARG A 1 230 ? -22.612 -5.995 6.637 1.00 95.38 230 ARG A C 1
ATOM 1969 O O . ARG A 1 230 ? -23.064 -5.125 7.375 1.00 95.38 230 ARG A O 1
ATOM 1976 N N . ILE A 1 231 ? -23.334 -6.580 5.677 1.00 93.44 231 ILE A N 1
ATOM 1977 C CA . ILE A 1 231 ? -24.735 -6.227 5.360 1.00 93.44 231 ILE A CA 1
ATOM 1978 C C . ILE A 1 231 ? -25.733 -6.895 6.327 1.00 93.44 231 ILE A C 1
ATOM 1980 O O . ILE A 1 231 ? -26.850 -6.419 6.497 1.00 93.44 231 ILE A O 1
ATOM 1984 N N . GLY A 1 232 ? -25.328 -7.965 7.011 1.00 86.00 232 GLY A N 1
ATOM 1985 C CA . GLY A 1 232 ? -26.183 -8.661 7.983 1.00 86.00 232 GLY A CA 1
ATOM 1986 C C . GLY A 1 232 ? -25.669 -10.032 8.421 1.00 86.00 232 GLY A C 1
ATOM 1987 O O . GLY A 1 232 ? -26.396 -10.792 9.056 1.00 86.00 232 GLY A O 1
ATOM 1988 N N . GLY A 1 233 ? -24.431 -10.374 8.062 1.00 87.00 233 GLY A N 1
ATOM 1989 C CA . GLY A 1 233 ? -23.788 -11.622 8.443 1.00 87.00 233 GLY A CA 1
ATOM 1990 C C . GLY A 1 233 ? -23.082 -11.544 9.797 1.00 87.00 233 GLY A C 1
ATOM 1991 O O . GLY A 1 233 ? -23.001 -10.504 10.452 1.00 87.00 233 GLY A O 1
ATOM 1992 N N . LYS A 1 234 ? -22.539 -12.688 10.214 1.00 90.19 234 LYS A N 1
ATOM 1993 C CA . LYS A 1 234 ? -21.655 -12.817 11.381 1.00 90.19 234 LYS A CA 1
ATOM 1994 C C . LYS A 1 234 ? -20.203 -12.954 10.913 1.00 90.19 234 LYS A C 1
ATOM 1996 O O . LYS A 1 234 ? -19.942 -13.106 9.725 1.00 90.19 234 LYS A O 1
ATOM 2001 N N . PHE A 1 235 ? -19.268 -12.906 11.857 1.00 94.12 235 PHE A N 1
ATOM 2002 C CA . PHE A 1 235 ? -17.842 -13.179 11.637 1.00 94.12 235 PHE A CA 1
ATOM 2003 C C . PHE A 1 235 ? -17.095 -12.215 10.694 1.00 94.12 235 PHE A C 1
ATOM 2005 O O . PHE A 1 235 ? -16.039 -12.547 10.160 1.00 94.12 235 PHE A O 1
ATOM 2012 N N . TYR A 1 236 ? -17.614 -11.004 10.464 1.00 96.38 236 TYR A N 1
ATOM 2013 C CA . TYR A 1 236 ? -16.972 -10.048 9.555 1.00 96.38 236 TYR A CA 1
ATOM 2014 C C . TYR A 1 236 ? -15.549 -9.670 10.006 1.00 96.38 236 TYR A C 1
ATOM 2016 O O . TYR A 1 236 ? -14.675 -9.471 9.167 1.00 96.38 236 TYR A O 1
ATOM 2024 N N . ARG A 1 237 ? -15.271 -9.619 11.315 1.00 95.38 237 ARG A N 1
ATOM 2025 C CA . ARG A 1 237 ? -13.923 -9.299 11.809 1.00 95.38 237 ARG A CA 1
ATOM 2026 C C . ARG A 1 237 ? -12.943 -10.416 11.487 1.00 95.38 237 ARG A C 1
ATOM 2028 O O . ARG A 1 237 ? -11.849 -10.142 11.012 1.00 95.38 237 ARG A O 1
ATOM 2035 N N . GLU A 1 238 ? -13.349 -11.658 11.698 1.00 97.19 238 GLU A N 1
ATOM 2036 C CA . GLU A 1 238 ? -12.585 -12.868 11.420 1.00 97.19 238 GLU A CA 1
ATOM 2037 C C . GLU A 1 238 ? -12.285 -12.985 9.924 1.00 97.19 238 GLU A C 1
ATOM 2039 O O . GLU A 1 238 ? -11.143 -13.240 9.548 1.00 97.19 238 GLU A O 1
ATOM 2044 N N . ILE A 1 239 ? -13.270 -12.6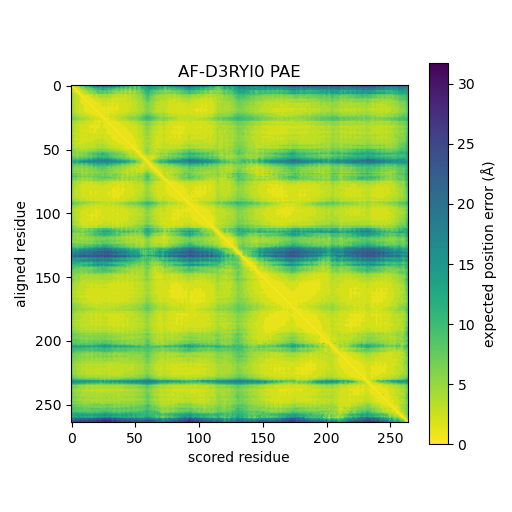93 9.066 1.00 97.62 239 ILE A N 1
ATOM 2045 C CA . ILE A 1 239 ? -13.077 -12.643 7.610 1.00 97.62 239 ILE A CA 1
ATOM 2046 C C . ILE A 1 239 ? -12.076 -11.538 7.235 1.00 97.62 239 ILE A C 1
ATOM 2048 O O . ILE A 1 239 ? -11.202 -11.764 6.404 1.00 97.62 239 ILE A O 1
ATOM 2052 N N . ASN A 1 240 ? -12.140 -10.362 7.868 1.00 97.44 240 ASN A N 1
ATOM 2053 C CA . ASN A 1 240 ? -11.176 -9.280 7.632 1.00 97.44 240 ASN A CA 1
ATOM 2054 C C . ASN A 1 240 ? -9.747 -9.665 8.061 1.00 97.44 240 ASN A C 1
ATOM 2056 O O . ASN A 1 240 ? -8.785 -9.384 7.347 1.00 97.44 240 ASN A O 1
ATOM 2060 N N . LEU A 1 241 ? -9.598 -10.350 9.202 1.00 96.94 241 LEU A N 1
ATOM 2061 C CA . LEU A 1 241 ? -8.305 -10.874 9.658 1.00 96.94 241 LEU A CA 1
ATOM 2062 C C . LEU A 1 241 ? -7.751 -11.916 8.674 1.00 96.94 241 LEU A C 1
ATOM 2064 O O . LEU A 1 241 ? -6.577 -11.844 8.310 1.00 96.94 241 LEU A O 1
ATOM 2068 N N . ALA A 1 242 ? -8.596 -12.829 8.184 1.00 96.69 242 ALA A N 1
ATOM 2069 C CA . ALA A 1 242 ? -8.227 -13.784 7.140 1.00 96.69 242 ALA A CA 1
ATOM 2070 C C . ALA A 1 242 ? -7.837 -13.078 5.829 1.00 96.69 242 ALA A C 1
ATOM 2072 O O . ALA A 1 242 ? -6.863 -13.462 5.185 1.00 96.69 242 ALA A O 1
ATOM 2073 N N . GLY A 1 243 ? -8.539 -11.999 5.471 1.00 96.44 243 GLY A N 1
ATOM 2074 C CA . GLY A 1 243 ? -8.219 -11.161 4.318 1.00 96.44 243 GLY A CA 1
ATOM 2075 C C . GLY A 1 243 ? -6.831 -10.540 4.430 1.00 96.44 243 GLY A C 1
ATOM 2076 O O . GLY A 1 243 ? -6.044 -10.617 3.492 1.00 96.44 243 GLY A O 1
ATOM 2077 N N . PHE A 1 244 ? -6.469 -9.987 5.589 1.00 94.38 244 PHE A N 1
ATOM 2078 C CA . PHE A 1 244 ? -5.104 -9.498 5.801 1.00 94.38 244 PHE A CA 1
ATOM 2079 C C . PHE A 1 244 ? -4.062 -10.630 5.767 1.00 94.38 244 PHE A C 1
ATOM 2081 O O . PHE A 1 244 ? -2.992 -10.455 5.189 1.00 94.38 244 PHE A O 1
ATOM 2088 N N . GLY A 1 245 ? -4.391 -11.814 6.292 1.00 94.44 245 GLY A N 1
ATOM 2089 C CA . GLY A 1 245 ? -3.563 -13.015 6.132 1.00 94.44 245 GLY A CA 1
ATOM 2090 C C . GLY A 1 245 ? -3.317 -13.373 4.661 1.00 94.44 245 GLY A C 1
ATOM 2091 O O . GLY A 1 245 ? -2.180 -13.641 4.275 1.00 94.44 245 GLY A O 1
ATOM 2092 N N . SER A 1 246 ? -4.349 -13.285 3.816 1.00 93.75 246 SER A N 1
ATOM 2093 C CA . SER A 1 246 ? -4.225 -13.473 2.364 1.00 93.75 246 SER A CA 1
ATOM 2094 C C . SER A 1 246 ? -3.335 -12.413 1.713 1.00 93.75 246 SER A C 1
ATOM 2096 O O . SER A 1 246 ? -2.554 -12.751 0.830 1.00 93.75 246 SER A O 1
ATOM 2098 N N . LEU A 1 247 ? -3.400 -11.153 2.160 1.00 94.25 247 LEU A N 1
ATOM 2099 C CA . LEU A 1 247 ? -2.516 -10.083 1.676 1.00 94.25 247 LEU A CA 1
ATOM 2100 C C . LEU A 1 247 ? -1.051 -10.400 1.991 1.00 94.25 247 LEU A C 1
ATOM 2102 O O . LEU A 1 247 ? -0.194 -10.263 1.121 1.00 94.25 247 LEU A O 1
ATOM 2106 N N . VAL A 1 248 ? -0.750 -10.860 3.208 1.00 92.12 248 VAL A N 1
ATOM 2107 C CA . VAL A 1 248 ? 0.608 -11.296 3.577 1.00 92.12 248 VAL A CA 1
ATOM 2108 C C . VAL A 1 248 ? 1.040 -12.488 2.717 1.00 92.12 248 VAL A C 1
ATOM 2110 O O . VAL A 1 248 ? 2.154 -12.498 2.189 1.00 92.12 248 VAL A O 1
ATOM 2113 N N . ALA A 1 249 ? 0.148 -13.459 2.508 1.00 89.94 249 ALA A N 1
ATOM 2114 C CA . ALA A 1 249 ? 0.412 -14.621 1.669 1.00 89.94 249 ALA A CA 1
ATOM 2115 C C . ALA A 1 249 ? 0.697 -14.251 0.202 1.00 89.94 249 ALA A C 1
ATOM 2117 O O . ALA A 1 249 ? 1.579 -14.861 -0.394 1.00 89.94 249 ALA A O 1
ATOM 2118 N N . THR A 1 250 ? 0.059 -13.217 -0.363 1.00 88.69 250 THR A N 1
ATOM 2119 C CA . THR A 1 250 ? 0.388 -12.691 -1.703 1.00 88.69 250 THR A CA 1
ATOM 2120 C C . THR A 1 250 ? 1.879 -12.378 -1.844 1.00 88.69 250 THR A C 1
ATOM 2122 O O . THR A 1 250 ? 2.500 -12.739 -2.845 1.00 88.69 250 THR A O 1
ATOM 2125 N N . TYR A 1 251 ? 2.485 -11.748 -0.835 1.00 83.69 251 TYR A N 1
ATOM 2126 C CA . TYR A 1 251 ? 3.917 -11.448 -0.858 1.00 83.69 251 TYR A CA 1
ATOM 2127 C C . TYR A 1 251 ? 4.772 -12.678 -0.569 1.00 83.69 251 TYR A C 1
ATOM 2129 O O . TYR A 1 251 ? 5.737 -12.907 -1.287 1.00 83.69 251 TYR A O 1
ATOM 2137 N N . LEU A 1 252 ? 4.420 -13.491 0.431 1.00 85.44 252 LEU A N 1
ATOM 2138 C CA . LEU A 1 252 ? 5.207 -14.679 0.785 1.00 85.44 252 LEU A CA 1
ATOM 2139 C C . LEU A 1 252 ? 5.263 -15.698 -0.357 1.00 85.44 252 LEU A C 1
ATOM 2141 O O . LEU A 1 252 ? 6.340 -16.178 -0.696 1.00 85.44 252 LEU A O 1
ATOM 2145 N N . MET A 1 253 ? 4.129 -15.984 -1.000 1.00 84.00 253 MET A N 1
ATOM 2146 C CA . MET A 1 253 ? 4.052 -16.974 -2.079 1.00 84.00 253 MET A CA 1
ATOM 2147 C C . MET A 1 253 ? 4.863 -16.573 -3.310 1.00 84.00 253 MET A C 1
ATOM 2149 O O . MET A 1 253 ? 5.344 -17.450 -4.016 1.00 84.00 253 MET A O 1
ATOM 2153 N N . THR A 1 254 ? 5.096 -15.272 -3.513 1.00 80.50 254 THR A N 1
ATOM 2154 C CA . THR A 1 254 ? 6.003 -14.773 -4.561 1.00 80.50 254 THR A CA 1
ATOM 2155 C C . THR A 1 254 ? 7.437 -15.296 -4.388 1.00 80.50 254 THR A C 1
ATOM 2157 O O . THR A 1 254 ? 8.155 -15.452 -5.369 1.00 80.50 254 THR A O 1
ATOM 2160 N N . TYR A 1 255 ? 7.868 -15.550 -3.148 1.00 80.00 255 TYR A N 1
ATOM 2161 C CA . TYR A 1 255 ? 9.218 -16.032 -2.838 1.00 80.00 255 TYR A CA 1
ATOM 2162 C C . TYR A 1 255 ? 9.285 -17.546 -2.620 1.00 80.00 255 TYR A C 1
ATOM 2164 O O . TYR A 1 255 ? 10.355 -18.131 -2.748 1.00 80.00 255 TYR A O 1
ATOM 2172 N N . LEU A 1 256 ? 8.166 -18.171 -2.246 1.00 82.94 256 LEU A N 1
ATOM 2173 C CA . LEU A 1 256 ? 8.113 -19.596 -1.910 1.00 82.94 256 LEU A CA 1
ATOM 2174 C C . LEU A 1 256 ? 7.815 -20.490 -3.114 1.00 82.94 256 LEU A C 1
ATOM 2176 O O . LEU A 1 256 ? 8.162 -21.669 -3.092 1.00 82.94 256 LEU A O 1
ATOM 2180 N N . LEU A 1 257 ? 7.141 -19.957 -4.131 1.00 82.62 257 LEU A N 1
ATOM 2181 C CA . LEU A 1 257 ? 6.678 -20.714 -5.286 1.00 82.62 257 LEU A CA 1
ATOM 2182 C C . LEU A 1 257 ? 7.215 -20.091 -6.581 1.00 82.62 257 LEU A C 1
ATOM 2184 O O . LEU A 1 257 ? 7.340 -18.867 -6.663 1.00 82.62 257 LEU A O 1
ATOM 2188 N N . PRO A 1 258 ? 7.516 -20.910 -7.605 1.00 76.94 258 PRO A N 1
ATOM 2189 C CA . PRO A 1 258 ? 7.918 -20.395 -8.905 1.00 76.94 258 PRO A CA 1
ATOM 2190 C C . PRO A 1 258 ? 6.759 -19.621 -9.547 1.00 76.94 258 PRO A C 1
ATOM 2192 O O . PRO A 1 258 ? 5.598 -20.026 -9.468 1.00 76.94 258 PRO A O 1
ATOM 2195 N N . GLY A 1 259 ? 7.077 -18.507 -10.197 1.00 73.06 259 GLY A N 1
ATOM 2196 C CA . GLY A 1 259 ? 6.103 -17.632 -10.843 1.00 73.06 259 GLY A CA 1
ATOM 2197 C C . GLY A 1 259 ? 6.789 -16.484 -11.572 1.00 73.06 259 GLY A C 1
ATOM 2198 O O . GLY A 1 259 ? 7.980 -16.252 -11.380 1.00 73.06 259 GLY A O 1
ATOM 2199 N N . VAL A 1 260 ? 6.041 -15.736 -12.383 1.00 69.50 260 VAL A N 1
ATOM 2200 C CA . VAL A 1 260 ? 6.570 -14.580 -13.136 1.00 69.50 260 VAL A CA 1
ATOM 2201 C C . VAL A 1 260 ? 7.015 -13.435 -12.222 1.00 69.50 260 VAL A C 1
ATOM 2203 O O . VAL A 1 260 ? 7.741 -12.544 -12.658 1.00 69.50 260 VAL A O 1
ATOM 2206 N N . HIS A 1 261 ? 6.594 -13.458 -10.955 1.00 68.88 261 HIS A N 1
ATOM 2207 C CA . HIS A 1 261 ? 7.082 -12.557 -9.910 1.00 68.88 261 HIS A CA 1
ATOM 2208 C C . HIS A 1 261 ? 8.226 -13.128 -9.061 1.00 68.88 261 HIS A C 1
ATOM 2210 O O . HIS A 1 261 ? 8.792 -12.389 -8.250 1.00 68.88 261 HIS A O 1
ATOM 2216 N N . GLY A 1 262 ? 8.538 -14.417 -9.203 1.00 53.56 262 GLY A N 1
ATOM 2217 C CA . GLY A 1 262 ? 9.661 -15.054 -8.530 1.00 53.56 262 GLY A CA 1
ATOM 2218 C C . GLY A 1 262 ? 10.969 -14.624 -9.186 1.00 53.56 262 GLY A C 1
ATOM 2219 O O . GLY A 1 262 ? 11.116 -14.701 -10.401 1.00 53.56 262 GLY A O 1
ATOM 2220 N N . TYR A 1 263 ? 11.929 -14.161 -8.386 1.00 44.62 263 TYR A N 1
ATOM 2221 C CA . TYR A 1 263 ? 13.294 -13.879 -8.849 1.00 44.62 263 TYR A CA 1
ATOM 2222 C C . TYR A 1 263 ? 14.118 -15.176 -8.886 1.00 44.62 263 TYR A C 1
ATOM 2224 O O . TYR A 1 263 ? 15.121 -15.284 -8.177 1.00 44.62 263 TYR A O 1
ATOM 2232 N N . GLY A 1 264 ? 13.635 -16.169 -9.637 1.00 35.97 264 GLY A N 1
ATOM 2233 C CA . GLY A 1 264 ? 14.272 -17.470 -9.851 1.00 35.97 264 GLY A CA 1
A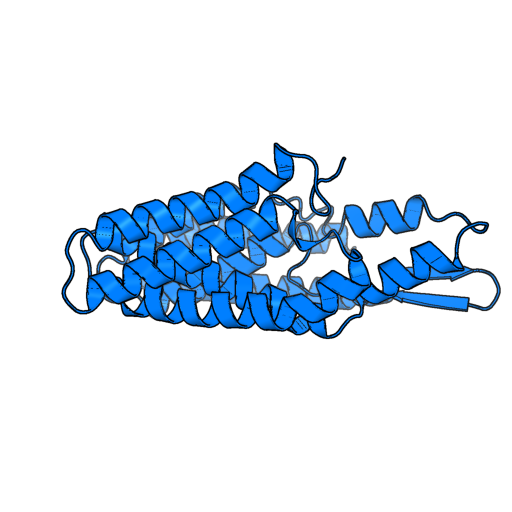TOM 2234 C C . GLY A 1 264 ? 14.537 -17.705 -11.324 1.00 35.97 264 GLY A C 1
ATOM 2235 O O . GLY A 1 264 ? 13.558 -17.613 -12.095 1.00 35.97 264 GLY A O 1
#

Secondary structure (DSSP, 8-state):
-HHHHHHHHHHHHHHHHHHHHHHHH-THHHHHHHHHHHHHHHHHHHHHHHHTTT-EEEETTEEEE----TTSTTTHHHHHHHHHHHHGGG--SSHHHHHHHHHHHHHHHHHH--TTSS-HHHHHHHHS--GGGHHHHHHHHHHHHH-HHHHHHHHHHHHHHHHHHHHHHHHHTTS--HHHHHHHHHHHHHHHHHHHHHHHHHH-GGGGGSHHHHHHHHHHHHHHHHHHHHHH-S-HHHHHHHHHHHHHHHHHHHHHS-STTS--

Organism: Ferroglobus placidus (strain DSM 10642 / AEDII12DO) (NCBI:txid589924)

Radius of gyration: 19.64 Å; Cα contacts (8 Å, |Δi|>4): 314; chains: 1; bounding box: 53×37×57 Å

pLDDT: mean 87.65, std 11.09, range [35.97, 98.62]

Solvent-accessible surface area (backbone atoms only — not comparable to full-atom values): 13769 Å² total; per-residue (Å²): 110,71,55,61,57,33,53,50,51,53,56,42,51,53,49,28,50,54,28,48,57,47,22,74,82,38,64,81,32,42,63,53,21,36,48,42,41,52,51,46,50,55,48,51,51,54,55,48,61,58,48,43,78,72,38,62,50,77,56,95,95,47,74,52,71,42,56,68,54,83,55,45,81,43,37,27,56,53,45,32,49,40,52,32,50,58,51,51,77,71,49,85,66,46,45,67,40,37,53,51,53,49,48,56,50,48,52,50,37,66,75,69,42,47,57,78,50,47,51,61,63,63,50,49,57,65,69,68,62,48,87,92,53,43,77,61,55,52,50,51,50,42,48,59,37,56,34,69,46,59,71,48,15,53,58,29,37,38,48,10,52,24,26,36,51,44,16,38,25,14,42,76,60,72,39,95,25,61,70,33,41,53,51,12,48,53,27,36,52,51,14,53,61,51,36,47,69,50,41,45,74,7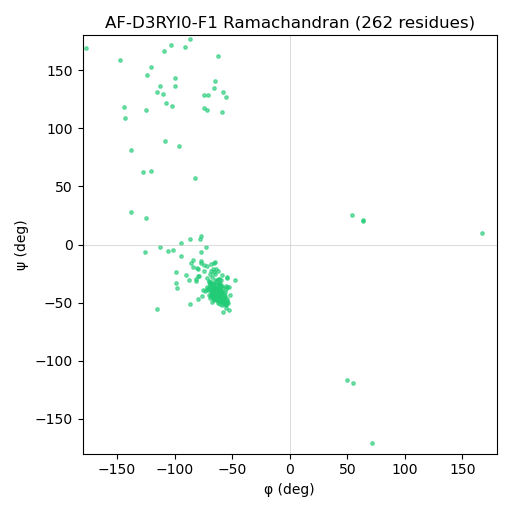6,57,40,94,66,44,66,76,17,45,35,52,46,28,50,51,51,26,50,53,36,47,51,51,24,56,55,18,70,76,78,52,74,64,35,57,60,37,41,50,51,24,48,50,29,54,54,42,20,58,51,33,26,76,76,43,85,34,93,77,24,98,119